Protein AF-A0A9Q1HF15-F1 (afdb_monomer_lite)

Organism: Holothuria leucospilota (NCBI:txid206669)

pLDDT: mean 78.26, std 11.75, range [45.69, 93.31]

Secondary structure (DSSP, 8-state):
---HHHHHHHHHHHHHS--SSHHHHHHHHHHHHHHS---PPPHHHHHHHHHHHHHHHHHHHHHHHHTPPPHHHHHHHHHHSPPPTT---HHHHHHHHHHSSSSEEEHHHHHHHS-GGGGG--HHHHHHHHHHTTTTEEEEEE--TT-SSPEEEEEEPPGGGS-GGG--TT--HHHHHHHHTSPPPTTS-HHHHHHHH--

Structure (mmCIF, N/CA/C/O backbone):
data_AF-A0A9Q1HF15-F1
#
_entry.id   AF-A0A9Q1HF15-F1
#
loop_
_atom_site.group_PDB
_atom_site.id
_atom_site.type_symbol
_atom_site.label_atom_id
_atom_site.label_alt_id
_atom_site.label_comp_id
_atom_site.label_asym_id
_atom_site.label_entity_id
_atom_site.label_seq_id
_atom_site.pdbx_PDB_ins_code
_atom_site.Cartn_x
_atom_site.Cartn_y
_atom_s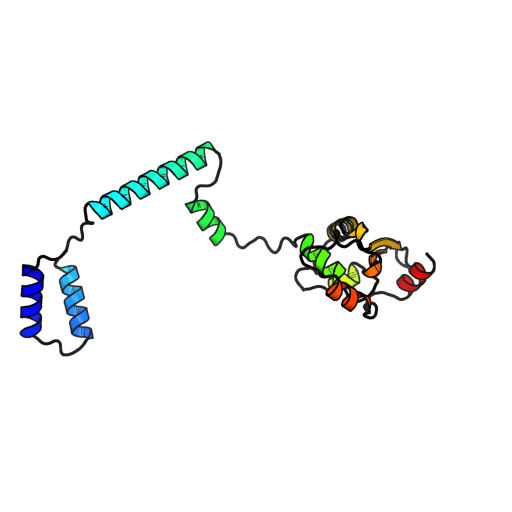ite.Cartn_z
_atom_site.occupancy
_atom_site.B_iso_or_equiv
_atom_site.auth_seq_id
_atom_site.auth_comp_id
_atom_site.auth_asym_id
_atom_site.auth_atom_id
_atom_site.pdbx_PDB_model_num
ATOM 1 N N . MET A 1 1 ? 30.889 -7.660 -51.873 1.00 45.69 1 MET A N 1
ATOM 2 C CA . MET A 1 1 ? 30.306 -8.942 -52.340 1.00 45.69 1 MET A CA 1
ATOM 3 C C . MET A 1 1 ? 31.376 -9.731 -53.081 1.00 45.69 1 MET A C 1
ATOM 5 O O . MET A 1 1 ? 32.130 -9.089 -53.806 1.00 45.69 1 MET A O 1
ATOM 9 N N . PRO A 1 2 ? 31.483 -11.065 -52.914 1.00 50.56 2 PRO A N 1
ATOM 10 C CA . PRO A 1 2 ? 32.398 -11.863 -53.732 1.00 50.56 2 PRO A CA 1
ATOM 11 C C . PRO A 1 2 ? 32.035 -11.705 -55.213 1.00 50.56 2 PRO A C 1
ATOM 13 O O . PRO A 1 2 ? 30.855 -11.620 -55.560 1.00 50.56 2 PRO A O 1
ATOM 16 N N . SER A 1 3 ? 33.043 -11.611 -56.084 1.00 65.25 3 SER A N 1
ATOM 17 C CA . SER A 1 3 ? 32.798 -11.479 -57.522 1.00 65.25 3 SER A CA 1
ATOM 18 C C . SER A 1 3 ? 32.159 -12.758 -58.066 1.00 65.25 3 SER A C 1
ATOM 20 O O . SER A 1 3 ? 32.435 -13.858 -57.581 1.00 65.25 3 SER A O 1
ATOM 22 N N . VAL A 1 4 ? 31.333 -12.624 -59.107 1.00 66.81 4 VAL A N 1
ATOM 23 C CA . VAL A 1 4 ? 30.654 -13.762 -59.755 1.00 66.81 4 VAL A CA 1
ATOM 24 C C . VAL A 1 4 ? 31.659 -14.843 -60.172 1.00 66.81 4 VAL A C 1
ATOM 26 O O . VAL A 1 4 ? 31.395 -16.028 -59.989 1.00 66.81 4 VAL A O 1
ATOM 29 N N . ALA A 1 5 ? 32.847 -14.438 -60.633 1.00 67.81 5 ALA A N 1
ATOM 30 C CA . ALA A 1 5 ? 33.929 -15.345 -61.006 1.00 67.81 5 ALA A CA 1
ATOM 31 C C . ALA A 1 5 ? 34.470 -16.149 -59.808 1.00 67.81 5 ALA A C 1
ATOM 33 O O . ALA A 1 5 ? 34.648 -17.361 -59.911 1.00 67.81 5 ALA A O 1
ATOM 34 N N . SER A 1 6 ? 34.653 -15.501 -58.652 1.00 63.81 6 SER A N 1
ATOM 35 C CA . SER A 1 6 ? 35.122 -16.154 -57.422 1.00 63.81 6 SER A CA 1
ATOM 36 C C . SER A 1 6 ? 34.093 -17.153 -56.877 1.00 63.81 6 SER A C 1
ATOM 38 O O . SER A 1 6 ? 34.450 -18.255 -56.459 1.00 63.81 6 SER A O 1
ATOM 40 N N . SER A 1 7 ? 32.799 -16.828 -56.963 1.00 63.81 7 SER A N 1
ATOM 41 C CA . SER A 1 7 ? 31.724 -17.756 -56.590 1.00 63.81 7 SER A CA 1
ATOM 42 C C . SER A 1 7 ? 31.636 -18.971 -57.522 1.00 63.81 7 SER A C 1
ATOM 44 O O . SER A 1 7 ? 31.319 -20.073 -57.073 1.00 63.81 7 SER A O 1
ATOM 46 N N . GLN A 1 8 ? 31.929 -18.794 -58.812 1.00 68.81 8 GLN A N 1
ATOM 47 C CA . GLN A 1 8 ? 31.895 -19.869 -59.805 1.00 68.81 8 GLN A CA 1
ATOM 48 C C . GLN A 1 8 ? 33.091 -20.821 -59.655 1.00 68.81 8 GLN A C 1
ATOM 50 O O . GLN A 1 8 ? 32.922 -22.035 -59.757 1.00 68.81 8 GLN A O 1
ATOM 55 N N . GLU A 1 9 ? 34.268 -20.292 -59.316 1.00 71.62 9 GLU A N 1
ATOM 56 C CA . GLU A 1 9 ? 35.461 -21.088 -59.014 1.00 71.62 9 GLU A CA 1
ATOM 57 C C . GLU A 1 9 ? 35.308 -21.894 -57.712 1.00 71.62 9 GLU A C 1
ATOM 59 O O . GLU A 1 9 ? 35.598 -23.091 -57.685 1.00 71.62 9 GLU A O 1
ATOM 64 N N . ALA A 1 10 ? 34.769 -21.283 -56.651 1.00 64.69 10 ALA A N 1
ATOM 65 C CA . ALA A 1 10 ? 34.467 -21.984 -55.400 1.00 64.69 10 ALA A CA 1
ATOM 66 C C . ALA A 1 10 ? 33.463 -23.130 -55.614 1.00 64.69 10 ALA A C 1
ATOM 68 O O . ALA A 1 10 ? 33.596 -24.205 -55.027 1.00 64.69 10 ALA A O 1
ATOM 69 N N . ARG A 1 11 ? 32.487 -22.929 -56.509 1.00 67.12 11 ARG A N 1
ATOM 70 C CA . ARG A 1 11 ? 31.509 -23.956 -56.873 1.00 67.12 11 ARG A CA 1
ATOM 71 C C . ARG A 1 11 ? 32.148 -25.133 -57.610 1.00 67.12 11 ARG A C 1
ATOM 73 O O . ARG A 1 11 ? 31.792 -26.264 -57.309 1.00 67.12 11 ARG A O 1
ATOM 80 N N . LEU A 1 12 ? 33.092 -24.890 -58.522 1.00 73.31 12 LEU A N 1
ATOM 81 C CA . LEU A 1 12 ? 33.823 -25.961 -59.214 1.00 73.31 12 LEU A CA 1
ATOM 82 C C . LEU A 1 12 ? 34.683 -26.781 -58.239 1.00 73.31 12 LEU A C 1
ATOM 84 O O . LEU A 1 12 ? 34.645 -28.007 -58.278 1.00 73.31 12 LEU A O 1
ATOM 88 N N . ARG A 1 13 ? 35.358 -26.129 -57.282 1.00 66.06 13 ARG A N 1
ATOM 89 C CA . ARG A 1 13 ? 36.163 -26.821 -56.256 1.00 66.06 13 ARG A CA 1
ATOM 90 C C . ARG A 1 13 ? 35.338 -27.731 -55.342 1.00 66.06 13 ARG A C 1
ATOM 92 O O . ARG A 1 13 ? 35.810 -28.796 -54.956 1.00 66.06 13 ARG A O 1
ATOM 99 N N . LEU A 1 14 ? 34.105 -27.336 -55.023 1.00 64.19 14 LEU A N 1
ATOM 100 C CA . LEU A 1 14 ? 33.175 -28.154 -54.233 1.00 64.19 14 LEU A CA 1
ATOM 101 C C . LEU A 1 14 ? 32.613 -29.355 -55.012 1.00 64.19 14 LEU A C 1
ATOM 103 O O . LEU A 1 14 ? 32.116 -30.293 -54.392 1.00 64.19 14 LEU A O 1
ATOM 107 N N . MET A 1 15 ? 32.670 -29.334 -56.350 1.00 68.44 15 MET A N 1
ATOM 108 C CA . MET A 1 15 ? 32.252 -30.465 -57.188 1.00 68.44 15 MET A CA 1
ATOM 109 C C . MET A 1 15 ? 33.360 -31.516 -57.344 1.00 68.44 15 MET A C 1
ATOM 111 O O . MET A 1 15 ? 33.040 -32.700 -57.413 1.00 68.44 15 MET A O 1
ATOM 115 N N . ASP A 1 16 ? 34.633 -31.106 -57.338 1.00 69.62 16 ASP A N 1
ATOM 116 C CA . ASP A 1 16 ? 35.782 -32.021 -57.452 1.00 69.62 16 ASP A CA 1
ATOM 117 C C . ASP A 1 16 ? 36.129 -32.739 -56.134 1.00 69.62 16 ASP A C 1
ATOM 119 O O . ASP A 1 16 ? 36.681 -33.837 -56.160 1.00 69.62 16 ASP A O 1
ATOM 123 N N . ASN A 1 17 ? 35.777 -32.161 -54.980 1.00 64.50 17 ASN A N 1
ATOM 124 C CA . ASN A 1 17 ? 35.911 -32.795 -53.664 1.00 64.50 17 ASN A CA 1
ATOM 125 C C . ASN A 1 17 ? 34.601 -32.647 -52.868 1.00 64.50 17 ASN A C 1
ATOM 127 O O . ASN A 1 17 ? 34.442 -31.680 -52.116 1.00 64.50 17 ASN A O 1
ATOM 131 N N . PRO A 1 18 ? 33.640 -33.579 -53.017 1.00 64.12 18 PRO A N 1
ATOM 132 C CA . PRO A 1 18 ? 32.412 -33.542 -52.239 1.00 64.12 18 PRO A CA 1
ATOM 133 C C . PRO A 1 18 ? 32.743 -33.796 -50.766 1.00 64.12 18 PRO A C 1
ATOM 135 O O . PRO A 1 18 ? 33.247 -34.858 -50.401 1.00 64.12 18 PRO A O 1
ATOM 138 N N . ALA A 1 19 ? 32.468 -32.812 -49.913 1.00 62.84 19 ALA A N 1
ATOM 139 C CA . ALA A 1 19 ? 32.667 -32.942 -48.477 1.00 62.84 19 ALA A CA 1
ATOM 140 C C . ALA A 1 19 ? 31.846 -34.124 -47.932 1.00 62.84 19 ALA A C 1
ATOM 142 O O . ALA A 1 19 ? 30.631 -34.198 -48.125 1.00 62.84 19 ALA A O 1
ATOM 143 N N . SER A 1 20 ? 32.513 -35.055 -47.252 1.00 65.62 20 SER A N 1
ATOM 144 C CA . SER A 1 20 ? 31.905 -36.270 -46.700 1.00 65.62 20 SER A CA 1
ATOM 145 C C . SER A 1 20 ? 31.144 -36.018 -45.392 1.00 65.62 20 SER A C 1
ATOM 147 O O . SER A 1 20 ? 30.376 -36.876 -44.954 1.00 65.62 20 SER A O 1
ATOM 149 N N . SER A 1 21 ? 31.309 -34.839 -44.785 1.00 69.88 21 SER A N 1
ATOM 150 C CA . SER A 1 21 ? 30.615 -34.402 -43.574 1.00 69.88 21 SER A CA 1
ATOM 151 C C . SER A 1 21 ? 30.320 -32.900 -43.600 1.00 69.88 21 SER A C 1
ATOM 153 O O . SER A 1 21 ? 31.088 -32.095 -44.123 1.00 69.88 21 SER A O 1
ATOM 155 N N . PHE A 1 22 ? 29.222 -32.496 -42.955 1.00 63.56 22 PHE A N 1
ATOM 156 C CA . PHE A 1 22 ? 28.878 -31.087 -42.723 1.00 63.56 22 PHE A CA 1
ATOM 157 C C . PHE A 1 22 ? 29.980 -30.331 -41.956 1.00 63.56 22 PHE A C 1
ATOM 159 O O . PHE A 1 22 ? 30.182 -29.137 -42.169 1.00 63.56 22 PHE A O 1
ATOM 166 N N . ILE A 1 23 ? 30.728 -31.036 -41.100 1.00 71.00 23 ILE A N 1
ATOM 167 C CA . ILE A 1 23 ? 31.859 -30.472 -40.349 1.00 71.00 23 ILE A CA 1
ATOM 168 C C . ILE A 1 23 ? 33.014 -30.106 -41.291 1.00 71.00 23 ILE A C 1
ATOM 170 O O . ILE A 1 23 ? 33.666 -29.081 -41.087 1.00 71.00 23 ILE A O 1
ATOM 174 N N . ASP A 1 24 ? 33.220 -30.878 -42.356 1.00 68.31 24 ASP A N 1
ATOM 175 C CA . ASP A 1 24 ? 34.275 -30.618 -43.338 1.00 68.31 24 ASP A CA 1
ATOM 176 C C . ASP A 1 24 ? 33.923 -29.398 -44.193 1.00 68.31 24 ASP A C 1
ATOM 178 O O . ASP A 1 24 ? 34.761 -28.521 -44.386 1.00 68.31 24 ASP A O 1
ATOM 182 N N . VAL A 1 25 ? 32.649 -29.260 -44.588 1.00 68.56 25 VAL A N 1
ATOM 183 C CA . VAL A 1 25 ? 32.138 -28.054 -45.270 1.00 68.56 25 VAL A CA 1
ATOM 184 C C . VAL A 1 25 ? 32.376 -26.807 -44.424 1.00 68.56 25 VAL A C 1
ATOM 186 O O . VAL A 1 25 ? 32.855 -25.792 -44.928 1.00 68.56 25 VAL A O 1
ATOM 189 N N . PHE A 1 26 ? 32.047 -26.879 -43.133 1.00 69.62 26 PHE A N 1
ATOM 190 C CA . PHE A 1 26 ? 32.187 -25.743 -42.227 1.00 69.62 26 PHE A CA 1
ATOM 191 C C . PHE A 1 26 ? 33.657 -25.381 -41.998 1.00 69.62 26 PHE A C 1
ATOM 193 O O . PHE A 1 26 ? 34.003 -24.203 -41.946 1.00 69.62 26 PHE A O 1
ATOM 200 N N . SER A 1 27 ? 34.530 -26.386 -41.914 1.00 68.44 27 SER A N 1
ATOM 201 C CA . SER A 1 27 ? 35.970 -26.196 -41.734 1.00 68.44 27 SER A CA 1
ATOM 202 C C . SER A 1 27 ? 36.606 -25.570 -42.976 1.00 68.44 27 SER A C 1
ATOM 204 O O . SER A 1 27 ? 37.326 -24.583 -42.848 1.00 68.44 27 SER A O 1
ATOM 206 N N . SER A 1 28 ? 36.254 -26.046 -44.175 1.00 66.44 28 SER A N 1
ATOM 207 C CA . SER A 1 28 ? 36.711 -25.464 -45.443 1.00 66.44 28 SER A CA 1
ATOM 208 C C . SER A 1 28 ? 36.179 -24.047 -45.675 1.00 66.44 28 SER A C 1
ATOM 210 O O . SER A 1 28 ? 36.915 -23.192 -46.160 1.00 66.44 28 SER A O 1
ATOM 212 N N . LEU A 1 29 ? 34.928 -23.754 -45.297 1.00 66.75 29 LEU A N 1
ATOM 213 C CA . LEU A 1 29 ? 34.385 -22.389 -45.332 1.00 66.75 29 LEU A CA 1
ATOM 214 C C . LEU A 1 29 ? 35.141 -21.454 -44.387 1.00 66.75 29 LEU A C 1
ATOM 216 O O . LEU A 1 29 ? 35.467 -20.333 -44.765 1.00 66.75 29 LEU A O 1
ATOM 220 N N . ASN A 1 30 ? 35.439 -21.912 -43.173 1.00 67.50 30 ASN A N 1
ATOM 221 C CA . ASN A 1 30 ? 36.158 -21.119 -42.180 1.00 67.50 30 ASN A CA 1
ATOM 222 C C . ASN A 1 30 ? 37.623 -20.879 -42.592 1.00 67.50 30 ASN A C 1
ATOM 224 O O . ASN A 1 30 ? 38.191 -19.821 -42.328 1.00 67.50 30 ASN A O 1
ATOM 228 N N . GLU A 1 31 ? 38.230 -21.839 -43.290 1.00 67.69 31 GLU A N 1
ATOM 229 C CA . GLU A 1 31 ? 39.567 -21.711 -43.870 1.00 67.69 31 GLU A CA 1
ATOM 230 C C . GLU A 1 31 ? 39.585 -20.749 -45.073 1.00 67.69 31 GLU A C 1
ATOM 232 O O . GLU A 1 31 ? 40.466 -19.895 -45.166 1.00 67.69 31 GLU A O 1
ATOM 237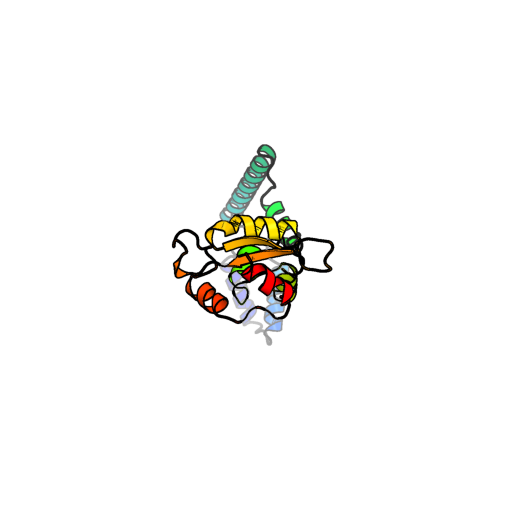 N N . LEU A 1 32 ? 38.560 -20.785 -45.933 1.00 63.00 32 LEU A N 1
ATOM 238 C CA . LEU A 1 32 ? 38.382 -19.823 -47.030 1.00 63.00 32 LEU A CA 1
ATOM 239 C C . LEU A 1 32 ? 38.142 -18.393 -46.523 1.00 63.00 32 LEU A C 1
ATOM 241 O O . LEU A 1 32 ? 38.735 -17.455 -47.051 1.00 63.00 32 LEU A O 1
ATOM 245 N N . LEU A 1 33 ? 37.342 -18.229 -45.464 1.00 62.28 33 LEU A N 1
ATOM 246 C CA . LEU A 1 33 ? 37.123 -16.937 -44.802 1.00 62.28 33 LEU A CA 1
ATOM 247 C C . LEU A 1 33 ? 38.397 -16.391 -44.138 1.00 62.28 33 LEU A C 1
ATOM 249 O O . LEU A 1 33 ? 38.546 -15.179 -44.012 1.00 62.28 33 LEU A O 1
ATOM 253 N N . ARG A 1 34 ? 39.325 -17.266 -43.726 1.00 61.22 34 ARG A N 1
ATOM 254 C CA . ARG A 1 34 ? 40.633 -16.867 -43.183 1.00 61.22 34 ARG A CA 1
ATOM 255 C C . ARG A 1 34 ? 41.631 -16.424 -44.252 1.00 61.22 34 ARG A C 1
ATOM 257 O O . ARG A 1 34 ? 42.497 -15.614 -43.942 1.00 61.22 34 ARG A O 1
ATOM 264 N N . ILE A 1 35 ? 41.551 -16.971 -45.467 1.00 63.53 35 ILE A N 1
ATOM 265 C CA . ILE A 1 35 ? 42.538 -16.732 -46.537 1.00 63.53 35 ILE A CA 1
ATOM 266 C C . ILE A 1 35 ? 42.113 -15.589 -47.465 1.00 63.53 35 ILE A C 1
ATOM 268 O O . ILE A 1 35 ? 42.966 -14.859 -47.964 1.00 63.53 35 ILE A O 1
ATOM 272 N N . SER A 1 36 ? 40.813 -15.401 -47.699 1.00 60.56 36 SER A N 1
ATOM 273 C CA . SER A 1 36 ? 40.318 -14.330 -48.558 1.00 60.56 36 SER A CA 1
ATOM 274 C C . SER A 1 36 ? 39.077 -13.695 -47.956 1.00 60.56 36 SER A C 1
ATOM 276 O O . SER A 1 36 ? 38.000 -14.267 -48.070 1.00 60.56 36 SER A O 1
ATOM 278 N N . THR A 1 37 ? 39.240 -12.521 -47.352 1.00 52.41 37 THR A N 1
ATOM 279 C CA . THR A 1 37 ? 38.466 -11.309 -47.664 1.00 52.41 37 THR A CA 1
ATOM 280 C C . THR A 1 37 ? 38.804 -10.240 -46.633 1.00 52.41 37 THR A C 1
ATOM 282 O O . THR A 1 37 ? 38.415 -10.359 -45.472 1.00 52.41 37 THR A O 1
ATOM 285 N N . ASP A 1 38 ? 39.445 -9.158 -47.071 1.00 56.91 38 ASP A N 1
ATOM 286 C CA . ASP A 1 38 ? 39.284 -7.875 -46.396 1.00 56.91 38 ASP A CA 1
ATOM 287 C C . ASP A 1 38 ? 37.808 -7.494 -46.549 1.00 56.91 38 ASP A C 1
ATOM 289 O O . ASP A 1 38 ? 37.357 -7.054 -47.609 1.00 56.91 38 ASP A O 1
ATOM 293 N N . PHE A 1 39 ? 37.010 -7.774 -45.520 1.00 56.44 39 PHE A N 1
ATOM 294 C CA . PHE A 1 39 ? 35.628 -7.324 -45.466 1.00 56.44 39 PHE A CA 1
ATOM 295 C C . PHE A 1 39 ? 35.637 -5.812 -45.262 1.00 56.44 39 PHE A C 1
ATOM 297 O O . PHE A 1 39 ? 35.685 -5.321 -44.138 1.00 56.44 39 PHE A O 1
ATOM 304 N N . THR A 1 40 ? 35.606 -5.061 -46.356 1.00 57.09 40 THR A N 1
ATOM 305 C CA . THR A 1 40 ? 35.320 -3.632 -46.306 1.00 57.09 40 THR A CA 1
ATOM 306 C C . THR A 1 40 ? 33.809 -3.436 -46.329 1.00 57.09 40 THR A C 1
ATOM 308 O O . THR A 1 40 ? 33.084 -4.068 -47.106 1.00 57.09 40 THR A O 1
ATOM 311 N N . PHE A 1 41 ? 33.310 -2.584 -45.433 1.00 60.75 41 PHE A N 1
ATOM 312 C CA . PHE A 1 41 ? 31.930 -2.117 -45.500 1.00 60.75 41 PHE A CA 1
ATOM 313 C C . PHE A 1 41 ? 31.672 -1.488 -46.876 1.00 60.75 41 PHE A C 1
ATOM 315 O O . PHE A 1 41 ? 32.557 -0.843 -47.442 1.00 60.75 41 PHE A O 1
ATOM 322 N N . SER A 1 42 ? 30.469 -1.681 -47.423 1.00 76.81 42 SER A N 1
ATOM 323 C CA . SER A 1 42 ? 30.046 -0.919 -48.599 1.00 76.81 42 SER A CA 1
ATOM 324 C C . SER A 1 42 ? 30.071 0.574 -48.269 1.00 76.81 42 SER A C 1
ATOM 326 O O . SER A 1 42 ? 29.887 0.951 -47.115 1.00 76.81 42 SER A O 1
ATOM 328 N N . GLU A 1 43 ? 30.270 1.428 -49.269 1.00 78.12 43 GLU A N 1
ATOM 329 C CA . GLU A 1 43 ? 30.276 2.889 -49.091 1.00 78.12 43 GLU A CA 1
ATOM 330 C C . GLU A 1 43 ? 29.001 3.383 -48.378 1.00 78.12 43 GLU A C 1
ATOM 332 O O . GLU A 1 43 ? 29.064 4.210 -47.474 1.00 78.12 43 GLU A O 1
ATOM 337 N N . GLU A 1 44 ? 27.850 2.778 -48.689 1.00 80.88 44 GLU A N 1
ATOM 338 C CA . GLU A 1 44 ? 26.576 3.027 -48.002 1.00 80.88 44 GLU A CA 1
ATOM 339 C C . GLU A 1 44 ? 26.605 2.635 -46.517 1.00 80.88 44 GLU A C 1
ATOM 341 O O . GLU A 1 44 ? 26.093 3.368 -45.675 1.00 80.88 44 GLU A O 1
ATOM 346 N N . ALA A 1 45 ? 27.218 1.498 -46.177 1.00 73.62 45 ALA A N 1
ATOM 347 C CA . ALA A 1 45 ? 27.337 1.050 -44.793 1.00 73.62 45 ALA A CA 1
ATOM 348 C C . ALA A 1 45 ? 28.377 1.866 -44.008 1.00 73.62 45 ALA A C 1
ATOM 350 O O . ALA A 1 45 ? 28.175 2.120 -42.825 1.00 73.62 45 ALA A O 1
ATOM 351 N N . GLN A 1 46 ? 29.457 2.314 -44.658 1.00 78.88 46 GLN A N 1
ATOM 352 C CA . GLN A 1 46 ? 30.430 3.235 -44.059 1.00 78.88 46 GLN A CA 1
ATOM 353 C C . GLN A 1 46 ? 29.794 4.588 -43.762 1.00 78.88 46 GLN A C 1
ATOM 355 O O . GLN A 1 46 ? 29.979 5.119 -42.672 1.00 78.88 46 GLN A O 1
ATOM 360 N N . LYS A 1 47 ? 28.999 5.108 -44.700 1.00 83.12 47 LYS A N 1
ATOM 361 C CA . LYS A 1 47 ? 28.267 6.355 -44.509 1.00 83.12 47 LYS A CA 1
ATOM 362 C C . LYS A 1 47 ? 27.248 6.242 -43.376 1.00 83.12 47 LYS A C 1
ATOM 364 O O . LYS A 1 47 ? 27.255 7.072 -42.483 1.00 83.12 47 LYS A O 1
ATOM 369 N N . ALA A 1 48 ? 26.443 5.178 -43.351 1.00 79.81 48 ALA A N 1
ATOM 370 C CA . ALA A 1 48 ? 25.485 4.956 -42.266 1.00 79.81 48 ALA A CA 1
ATOM 371 C C . ALA A 1 48 ? 26.162 4.826 -40.890 1.00 79.81 48 ALA A C 1
ATOM 373 O O . ALA A 1 48 ? 25.590 5.223 -39.877 1.00 79.81 48 ALA A O 1
ATOM 374 N N . PHE A 1 49 ? 27.375 4.269 -40.847 1.00 80.12 49 PHE A N 1
ATOM 375 C CA . PHE A 1 49 ? 28.165 4.192 -39.624 1.00 80.12 49 PHE A CA 1
ATOM 376 C C . PHE A 1 49 ? 28.685 5.569 -39.190 1.00 80.12 49 PHE A C 1
ATOM 378 O O . PHE A 1 49 ? 28.550 5.916 -38.023 1.00 80.12 49 PHE A O 1
ATOM 385 N N . GLN A 1 50 ? 29.203 6.373 -40.122 1.00 83.44 50 GLN A N 1
ATOM 386 C CA . GLN A 1 50 ? 29.641 7.746 -39.845 1.00 83.44 50 GLN A CA 1
ATOM 387 C C . GLN A 1 50 ? 28.482 8.639 -39.389 1.00 83.44 50 GLN A C 1
ATOM 389 O O . GLN A 1 50 ? 28.614 9.325 -38.381 1.00 83.44 50 GLN A O 1
ATOM 394 N N . ASP A 1 51 ? 27.327 8.560 -40.055 1.00 86.94 51 ASP A N 1
ATOM 395 C CA . ASP A 1 51 ? 26.121 9.304 -39.675 1.00 86.94 51 ASP A CA 1
ATOM 396 C C . ASP A 1 51 ? 25.687 8.948 -38.233 1.00 86.94 51 ASP A C 1
ATOM 398 O O . ASP A 1 51 ? 25.287 9.813 -37.454 1.00 86.94 51 ASP A O 1
ATOM 402 N N . MET A 1 52 ? 25.810 7.672 -37.845 1.00 83.81 52 MET A N 1
ATOM 403 C CA . MET A 1 52 ? 25.508 7.206 -36.487 1.00 83.81 52 MET A CA 1
ATOM 404 C C . MET A 1 52 ? 26.533 7.695 -35.451 1.00 83.81 52 MET A C 1
ATOM 406 O O . MET A 1 52 ? 26.157 8.024 -34.324 1.00 83.81 52 MET A O 1
ATOM 410 N N . GLU A 1 53 ? 27.820 7.752 -35.808 1.00 83.56 53 GLU A N 1
ATOM 411 C CA . GLU A 1 53 ? 28.867 8.310 -34.943 1.00 83.56 53 GLU A CA 1
ATOM 412 C C . GLU A 1 53 ? 28.665 9.810 -34.711 1.00 83.56 53 GLU A C 1
ATOM 414 O O . GLU A 1 53 ? 28.737 10.264 -33.568 1.00 83.56 53 GLU A O 1
ATOM 419 N N . GLU A 1 54 ? 28.364 10.569 -35.766 1.00 87.19 54 GLU A N 1
ATOM 420 C CA . GLU A 1 54 ? 28.088 12.005 -35.675 1.00 87.19 54 GLU A CA 1
ATOM 421 C C . GLU A 1 54 ? 26.870 12.280 -34.789 1.00 87.19 54 GLU A C 1
ATOM 423 O O . GLU A 1 54 ? 26.958 13.087 -33.861 1.00 87.19 54 GLU A O 1
ATOM 428 N N . GLN A 1 55 ? 25.779 11.532 -34.984 1.00 84.38 55 GLN A N 1
ATOM 429 C CA . GLN A 1 55 ? 24.587 11.639 -34.143 1.00 84.38 55 GLN A CA 1
ATOM 430 C C . GLN A 1 55 ? 24.899 11.355 -32.662 1.00 84.38 55 GLN A C 1
ATOM 432 O O . GLN A 1 55 ? 24.447 12.078 -31.774 1.00 84.38 55 GLN A O 1
ATOM 437 N N . CYS A 1 56 ? 25.704 10.330 -32.373 1.00 82.06 56 CYS A N 1
ATOM 438 C CA . CYS A 1 56 ? 26.096 10.003 -31.001 1.00 82.06 56 CYS A CA 1
ATOM 439 C C . CYS A 1 56 ? 26.912 11.135 -30.354 1.00 82.06 56 CYS A C 1
ATOM 441 O O . CYS A 1 56 ? 26.700 11.480 -29.190 1.00 82.06 56 CYS A O 1
ATOM 443 N N . ILE A 1 57 ? 27.830 11.750 -31.106 1.00 85.38 57 ILE A N 1
ATOM 444 C CA . ILE A 1 57 ? 28.631 12.883 -30.628 1.00 85.38 57 ILE A CA 1
ATOM 445 C C . ILE A 1 57 ? 27.737 14.091 -30.321 1.00 85.38 57 ILE A C 1
ATOM 447 O O . ILE A 1 57 ? 27.935 14.743 -29.292 1.00 85.38 57 ILE A O 1
ATOM 451 N N . GLU A 1 58 ? 26.748 14.381 -31.168 1.00 85.38 58 GLU A N 1
ATOM 452 C CA . GLU A 1 58 ? 25.773 15.451 -30.928 1.00 85.38 58 GLU A CA 1
ATOM 453 C C . GLU A 1 58 ? 24.970 15.205 -29.648 1.00 85.38 58 GLU A C 1
ATOM 455 O O . GLU A 1 58 ? 24.934 16.068 -28.770 1.00 85.38 58 GLU A O 1
ATOM 460 N N . GLU A 1 59 ? 24.421 14.001 -29.476 1.00 83.31 59 GLU A N 1
ATOM 461 C CA . GLU A 1 59 ? 23.656 13.631 -28.280 1.00 83.31 59 GLU A CA 1
ATOM 462 C C . GLU A 1 59 ? 24.496 13.737 -26.994 1.00 83.31 59 GLU A C 1
ATOM 464 O O . GLU A 1 59 ? 24.007 14.187 -25.951 1.00 83.31 59 GLU A O 1
ATOM 469 N N . ILE A 1 60 ? 25.781 13.369 -27.050 1.00 83.50 60 ILE A N 1
ATOM 470 C CA . ILE A 1 60 ? 26.714 13.514 -25.924 1.00 83.50 60 ILE A CA 1
ATOM 471 C C . ILE A 1 60 ? 26.965 14.988 -25.603 1.00 83.50 60 ILE A C 1
ATOM 473 O O . ILE A 1 60 ? 26.918 15.378 -24.434 1.00 83.50 60 ILE A O 1
ATOM 477 N N . ASN A 1 61 ? 27.233 15.813 -26.614 1.00 86.12 61 ASN A N 1
ATOM 478 C CA . ASN A 1 61 ? 27.509 17.235 -26.422 1.00 86.12 61 ASN A CA 1
ATOM 479 C C . ASN A 1 61 ? 26.289 17.982 -25.865 1.00 86.12 61 ASN A C 1
ATOM 481 O O . ASN A 1 61 ? 26.433 18.806 -24.954 1.00 86.12 61 ASN A O 1
ATOM 485 N N . ASP A 1 62 ? 25.090 17.645 -26.335 1.00 85.38 62 ASP A N 1
ATOM 486 C CA . ASP A 1 62 ? 23.834 18.158 -25.792 1.00 85.38 62 ASP A CA 1
ATOM 487 C C . ASP A 1 62 ? 23.625 17.717 -24.341 1.00 85.38 62 ASP A C 1
ATOM 489 O O . ASP A 1 62 ? 23.263 18.537 -23.490 1.00 85.38 62 ASP A O 1
ATOM 493 N N . ALA A 1 63 ? 23.900 16.452 -24.013 1.00 79.75 63 ALA A N 1
ATOM 494 C CA . ALA A 1 63 ? 23.800 15.963 -22.641 1.00 79.75 63 ALA A CA 1
ATOM 495 C C . ALA A 1 63 ? 24.765 16.706 -21.700 1.00 79.75 63 ALA A C 1
ATOM 497 O O . ALA A 1 63 ? 24.348 17.164 -20.635 1.00 79.75 63 ALA A O 1
ATOM 498 N N . ILE A 1 64 ? 26.021 16.917 -22.113 1.00 80.81 64 ILE A N 1
ATOM 499 C CA . ILE A 1 64 ? 27.020 17.662 -21.329 1.00 80.81 64 ILE A CA 1
ATOM 500 C C . ILE A 1 64 ? 26.573 19.113 -21.114 1.00 80.81 64 ILE A C 1
ATOM 502 O O . ILE A 1 64 ? 26.647 19.620 -19.994 1.00 80.81 64 ILE A O 1
ATOM 506 N N . THR A 1 65 ? 26.074 19.771 -22.162 1.00 83.75 65 THR A N 1
ATOM 507 C CA . THR A 1 65 ? 25.652 21.180 -22.108 1.00 83.75 65 THR A CA 1
ATOM 508 C C . THR A 1 65 ? 24.445 21.374 -21.189 1.00 83.75 65 THR A C 1
ATOM 510 O O . THR A 1 65 ? 24.377 22.350 -20.442 1.00 83.75 65 THR A O 1
ATOM 513 N N . ASN A 1 66 ? 23.516 20.418 -21.191 1.00 81.88 66 ASN A N 1
ATOM 514 C CA . ASN A 1 66 ? 22.307 20.459 -20.372 1.00 81.88 66 ASN A CA 1
ATOM 515 C C . ASN A 1 66 ? 22.487 19.834 -18.974 1.00 81.88 66 ASN A C 1
ATOM 517 O O . ASN A 1 66 ? 21.534 19.802 -18.194 1.00 81.88 66 ASN A O 1
ATOM 521 N N . GLY A 1 67 ? 23.683 19.333 -18.637 1.00 76.75 67 GLY A N 1
ATOM 522 C CA . GLY A 1 67 ? 23.946 18.659 -17.361 1.00 76.75 67 GLY A CA 1
ATOM 523 C C . GLY A 1 67 ? 23.194 17.330 -17.194 1.00 76.75 67 GLY A C 1
ATOM 524 O O . GLY A 1 67 ? 22.931 16.906 -16.068 1.00 76.75 67 GLY A O 1
ATOM 525 N N . LEU A 1 68 ? 22.819 16.691 -18.303 1.00 73.25 68 LEU A N 1
ATOM 526 C CA . LEU A 1 68 ? 22.150 15.394 -18.350 1.00 73.25 68 LEU A CA 1
ATOM 527 C C . LEU A 1 68 ? 23.175 14.269 -18.554 1.00 73.25 68 LEU A C 1
ATOM 529 O O . LEU A 1 68 ? 24.294 14.485 -19.015 1.00 73.25 68 LEU A O 1
ATOM 533 N N . SER A 1 69 ? 22.799 13.044 -18.187 1.00 70.94 69 SER A N 1
ATOM 534 C CA . SER A 1 69 ? 23.644 11.875 -18.435 1.00 70.94 69 SER A CA 1
ATOM 535 C C . SER A 1 69 ? 23.535 11.455 -19.908 1.00 70.94 69 SER A C 1
ATOM 537 O O . SER A 1 69 ? 22.410 11.352 -20.400 1.00 70.94 69 SER A O 1
ATOM 539 N N . PRO A 1 70 ? 24.657 11.200 -20.607 1.00 75.31 70 PRO A N 1
ATOM 540 C CA . PRO A 1 70 ? 24.639 10.667 -21.965 1.00 75.31 70 PRO A CA 1
ATOM 541 C C . PRO A 1 70 ? 23.833 9.360 -22.081 1.00 75.31 70 PRO A C 1
ATOM 543 O O . PRO A 1 70 ? 23.856 8.550 -21.146 1.00 75.31 70 PRO A O 1
ATOM 546 N N . PRO A 1 71 ? 23.173 9.102 -23.224 1.00 68.94 71 PRO A N 1
ATOM 547 C CA . PRO A 1 71 ? 22.229 7.991 -23.385 1.00 68.94 71 PRO A CA 1
ATOM 548 C C . PRO A 1 71 ? 22.851 6.613 -23.108 1.00 68.94 71 PRO A C 1
ATOM 550 O O . PRO A 1 71 ? 22.256 5.793 -22.413 1.00 68.94 71 PRO A O 1
ATOM 553 N N . PHE A 1 72 ? 24.101 6.385 -23.522 1.00 66.44 72 PHE A N 1
ATOM 554 C CA . PHE A 1 72 ? 24.801 5.122 -23.253 1.00 66.44 72 PHE A CA 1
ATOM 555 C C . PHE A 1 72 ? 25.121 4.904 -21.762 1.00 66.44 72 PHE A C 1
ATOM 557 O O . PHE A 1 72 ? 25.191 3.764 -21.303 1.00 66.44 72 PHE A O 1
ATOM 564 N N . ILE A 1 73 ? 25.306 5.979 -20.984 1.00 63.88 73 ILE A N 1
ATOM 565 C CA . ILE A 1 73 ? 25.499 5.883 -19.530 1.00 63.88 73 ILE A CA 1
ATOM 566 C C . ILE A 1 73 ? 24.160 5.623 -18.850 1.00 63.88 73 ILE A C 1
ATOM 568 O O . ILE A 1 73 ? 24.129 4.862 -17.889 1.00 63.88 73 ILE A O 1
ATOM 572 N N . ALA A 1 74 ? 23.063 6.201 -19.344 1.00 63.50 74 ALA A N 1
ATOM 573 C CA . ALA A 1 74 ? 21.731 5.961 -18.799 1.00 63.50 74 ALA A CA 1
ATOM 574 C C . ALA A 1 74 ? 21.333 4.479 -18.892 1.00 63.50 74 ALA A C 1
ATOM 576 O O . ALA A 1 74 ? 20.853 3.925 -17.905 1.00 63.50 74 ALA A O 1
ATOM 577 N N . ASP A 1 75 ? 21.611 3.820 -20.018 1.00 64.19 75 ASP A N 1
ATOM 578 C CA . ASP A 1 75 ? 21.297 2.399 -20.214 1.00 64.19 75 ASP A CA 1
ATOM 579 C C . ASP A 1 75 ? 22.198 1.476 -19.382 1.00 64.19 75 ASP A C 1
ATOM 581 O O . ASP A 1 75 ? 21.721 0.536 -18.740 1.00 64.19 75 ASP A O 1
ATOM 585 N N . VAL A 1 76 ? 23.502 1.768 -19.317 1.00 63.16 76 VAL A N 1
ATOM 586 C CA . VAL A 1 76 ? 24.438 1.014 -18.466 1.00 63.16 76 VAL A CA 1
ATOM 587 C C . VAL A 1 76 ? 24.120 1.232 -16.989 1.00 63.16 76 VAL A C 1
ATOM 589 O O . VAL A 1 76 ? 24.136 0.277 -16.219 1.00 63.16 76 VAL A O 1
ATOM 592 N N . ALA A 1 77 ? 23.775 2.454 -16.584 1.00 60.78 77 ALA A N 1
ATOM 593 C CA . ALA A 1 77 ? 23.311 2.749 -15.238 1.00 60.78 77 ALA A CA 1
ATOM 594 C C . ALA A 1 77 ? 22.006 1.997 -14.950 1.00 60.78 77 ALA A C 1
ATOM 596 O O . ALA A 1 77 ? 21.928 1.296 -13.951 1.00 60.78 77 ALA A O 1
ATOM 597 N N . ALA A 1 78 ? 21.008 2.043 -15.830 1.00 62.34 78 ALA A N 1
ATOM 598 C CA . ALA A 1 78 ? 19.759 1.305 -15.643 1.00 62.34 78 ALA A CA 1
ATOM 599 C C . ALA A 1 78 ? 19.978 -0.215 -15.522 1.00 62.34 78 ALA A C 1
ATOM 601 O O . ALA A 1 78 ? 19.262 -0.873 -14.771 1.00 62.34 78 ALA A O 1
ATOM 602 N N . SER A 1 79 ? 20.982 -0.766 -16.214 1.00 61.06 79 SER A N 1
ATOM 603 C CA . SER A 1 79 ? 21.368 -2.177 -16.107 1.00 61.06 79 SER A CA 1
ATOM 604 C C . SER A 1 79 ? 22.252 -2.500 -14.894 1.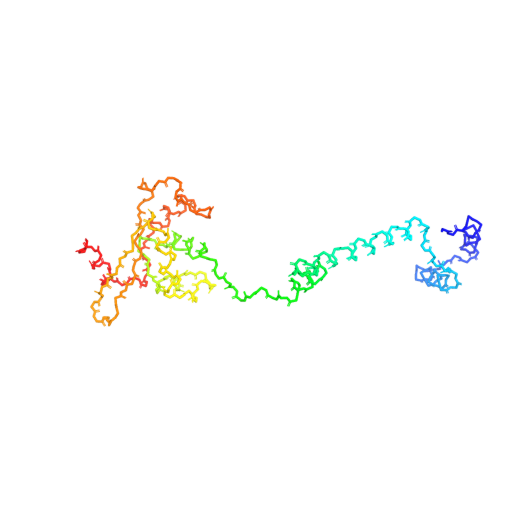00 61.06 79 SER A C 1
ATOM 606 O O . SER A 1 79 ? 22.274 -3.654 -14.468 1.00 61.06 79 SER A O 1
ATOM 608 N N . ALA A 1 80 ? 23.024 -1.541 -14.379 1.00 59.47 80 ALA A N 1
ATOM 609 C CA . ALA A 1 80 ? 23.970 -1.733 -13.274 1.00 59.47 80 ALA A CA 1
ATOM 610 C C . ALA A 1 80 ? 23.386 -1.346 -11.907 1.00 59.47 80 ALA A C 1
ATOM 612 O O . ALA A 1 80 ? 23.867 -1.810 -10.872 1.00 59.47 80 ALA A O 1
ATOM 613 N N . TYR A 1 81 ? 22.356 -0.503 -11.887 1.00 53.06 81 TYR A N 1
ATOM 614 C CA . TYR A 1 81 ? 21.589 -0.200 -10.694 1.00 53.06 81 TYR A CA 1
ATOM 615 C C . TYR A 1 81 ? 20.504 -1.258 -10.527 1.00 53.06 81 TYR A C 1
ATOM 617 O O . TYR A 1 81 ? 19.465 -1.217 -11.186 1.00 53.06 81 TYR A O 1
ATOM 625 N N . ASP A 1 82 ? 20.703 -2.161 -9.566 1.00 56.72 82 ASP A N 1
ATOM 626 C CA . ASP A 1 82 ? 19.562 -2.804 -8.926 1.00 56.72 82 ASP A CA 1
ATOM 627 C C . ASP A 1 82 ? 18.620 -1.682 -8.459 1.00 56.72 82 ASP A C 1
ATOM 629 O O . ASP A 1 82 ? 19.079 -0.763 -7.762 1.00 56.72 82 ASP A O 1
ATOM 633 N N . PRO A 1 83 ? 17.326 -1.697 -8.838 1.00 55.84 83 PRO A N 1
ATOM 634 C CA . PRO A 1 83 ? 16.390 -0.705 -8.341 1.00 55.84 83 PRO A CA 1
ATOM 635 C C . PRO A 1 83 ? 16.512 -0.691 -6.814 1.00 55.84 83 PRO A C 1
ATOM 637 O O . PRO A 1 83 ? 16.504 -1.766 -6.198 1.00 55.84 83 PRO A O 1
ATOM 640 N N . PRO A 1 84 ? 16.687 0.493 -6.194 1.00 55.72 84 PRO A N 1
ATOM 641 C CA . PRO A 1 84 ? 16.947 0.584 -4.766 1.00 55.72 84 PRO A CA 1
ATOM 642 C C . PRO A 1 84 ? 15.872 -0.217 -4.051 1.00 55.72 84 PRO A C 1
ATOM 644 O O . PRO A 1 84 ? 14.699 -0.031 -4.374 1.00 55.72 84 PRO A O 1
ATOM 647 N N . LEU A 1 85 ? 16.286 -1.122 -3.152 1.00 55.81 85 LEU A N 1
ATOM 648 C CA . LEU A 1 85 ? 15.426 -2.011 -2.362 1.00 55.81 85 LEU A CA 1
ATOM 649 C C . LEU A 1 85 ? 14.082 -1.339 -2.055 1.00 55.81 85 LEU A C 1
ATOM 651 O O . LEU A 1 85 ? 13.968 -0.596 -1.086 1.00 55.81 85 LEU A O 1
ATOM 655 N N . TYR A 1 86 ? 13.101 -1.596 -2.925 1.00 55.19 86 TYR A N 1
ATOM 656 C CA . TYR A 1 86 ? 11.708 -1.174 -2.846 1.00 55.19 86 TYR A CA 1
ATOM 657 C C . TYR A 1 86 ? 11.471 0.192 -2.169 1.00 55.19 86 TYR A C 1
ATOM 659 O O . TYR A 1 86 ? 11.177 0.257 -0.972 1.00 55.19 86 TYR A O 1
ATOM 667 N N . SER A 1 87 ? 11.455 1.291 -2.933 1.00 57.91 87 SER A N 1
ATOM 668 C CA . SER A 1 87 ? 10.645 2.434 -2.501 1.00 57.91 87 SER A CA 1
ATOM 669 C C . SER A 1 87 ? 9.181 1.992 -2.581 1.00 57.91 87 SER A C 1
ATOM 671 O O . SER A 1 87 ? 8.599 1.881 -3.655 1.00 57.91 87 SER A O 1
ATOM 673 N N . GLN A 1 88 ? 8.589 1.624 -1.442 1.00 66.31 88 GLN A N 1
ATOM 674 C CA . GLN A 1 88 ? 7.156 1.336 -1.388 1.00 66.31 88 GLN A CA 1
ATOM 675 C C . GLN A 1 88 ? 6.434 2.571 -1.917 1.00 66.31 88 GLN A C 1
ATOM 677 O O . GLN A 1 88 ? 6.532 3.650 -1.321 1.00 66.31 88 GLN A O 1
ATOM 682 N N . SER A 1 89 ? 5.734 2.439 -3.042 1.00 76.06 89 SER A N 1
ATOM 683 C CA . SER A 1 89 ? 4.974 3.565 -3.554 1.00 76.06 89 SER A CA 1
ATOM 684 C C . SER A 1 89 ? 3.895 3.895 -2.532 1.00 76.06 89 SER A C 1
ATOM 686 O O . SER A 1 89 ? 3.237 3.009 -1.980 1.00 76.06 89 SER A O 1
ATOM 688 N N . VAL A 1 90 ? 3.669 5.185 -2.281 1.00 82.69 90 VAL A N 1
ATOM 689 C CA . VAL A 1 90 ? 2.566 5.624 -1.411 1.00 82.69 90 VAL A CA 1
ATOM 690 C C . VAL A 1 90 ? 1.233 5.043 -1.906 1.00 82.69 90 VAL A C 1
ATOM 692 O O . VAL A 1 90 ? 0.353 4.748 -1.098 1.00 82.69 90 VAL A O 1
ATOM 695 N N . LYS A 1 91 ? 1.113 4.805 -3.220 1.00 86.25 91 LYS A N 1
ATOM 696 C CA . LYS A 1 91 ? -0.042 4.156 -3.848 1.00 86.25 91 LYS A CA 1
ATOM 697 C C . LYS A 1 91 ? -0.223 2.706 -3.389 1.00 86.25 91 LYS A C 1
ATOM 699 O O . LYS A 1 91 ? -1.338 2.352 -3.022 1.00 86.25 91 LYS A O 1
ATOM 704 N N . ASP A 1 92 ? 0.854 1.929 -3.275 1.00 87.62 92 ASP A N 1
ATOM 705 C CA . ASP A 1 92 ? 0.809 0.526 -2.829 1.00 87.62 92 ASP A CA 1
ATOM 706 C C . ASP A 1 92 ? 0.336 0.413 -1.375 1.00 87.62 92 ASP A C 1
ATOM 708 O O . ASP A 1 92 ? -0.462 -0.452 -1.010 1.00 87.62 92 ASP A O 1
ATOM 712 N N . ILE A 1 93 ? 0.814 1.321 -0.516 1.00 89.50 93 ILE A N 1
ATOM 713 C CA . ILE A 1 93 ? 0.377 1.391 0.882 1.00 89.50 93 ILE A CA 1
ATOM 714 C C . ILE A 1 93 ? -1.113 1.749 0.932 1.00 89.50 93 ILE A C 1
ATOM 716 O O . ILE A 1 93 ? -1.877 1.130 1.676 1.00 89.50 93 ILE A O 1
ATOM 720 N N . GLN A 1 94 ? -1.548 2.721 0.125 1.00 90.25 94 GLN A N 1
ATOM 721 C CA . GLN A 1 94 ? -2.949 3.129 0.048 1.00 90.25 94 GLN A CA 1
ATOM 722 C C . GLN A 1 94 ? -3.855 1.992 -0.436 1.00 90.25 94 GLN A C 1
ATOM 724 O O . GLN A 1 94 ? -4.856 1.694 0.220 1.00 90.25 94 GLN A O 1
ATOM 729 N N . SER A 1 95 ? -3.508 1.331 -1.541 1.00 89.88 95 SER A N 1
ATOM 730 C CA . SER A 1 95 ? -4.294 0.229 -2.092 1.00 89.88 95 SER A CA 1
ATOM 731 C C . SER A 1 95 ? -4.355 -0.946 -1.115 1.00 89.88 95 SER A C 1
ATOM 733 O O . SER A 1 95 ? -5.443 -1.459 -0.840 1.00 89.88 95 SER A O 1
ATOM 735 N N . ALA A 1 96 ? -3.244 -1.288 -0.456 1.00 91.06 96 ALA A N 1
ATOM 736 C CA . ALA A 1 96 ? -3.223 -2.312 0.586 1.00 91.06 96 ALA A CA 1
ATOM 737 C C . ALA A 1 96 ? -4.093 -1.953 1.808 1.00 91.06 96 ALA A C 1
ATOM 739 O O . ALA A 1 96 ? -4.801 -2.816 2.334 1.00 91.06 96 ALA A O 1
ATOM 740 N N . ILE A 1 97 ? -4.108 -0.688 2.250 1.00 91.88 97 ILE A N 1
ATOM 741 C CA . ILE A 1 97 ? -5.005 -0.227 3.326 1.00 91.88 97 ILE A CA 1
ATOM 742 C C . ILE A 1 97 ? -6.467 -0.411 2.907 1.00 91.88 97 ILE A C 1
ATOM 744 O O . ILE A 1 97 ? -7.277 -0.926 3.685 1.00 91.88 97 ILE A O 1
ATOM 748 N N . LEU A 1 98 ? -6.820 -0.031 1.678 1.00 90.25 98 LEU A N 1
ATOM 749 C CA . LEU A 1 98 ? -8.182 -0.147 1.153 1.00 90.25 98 LEU A CA 1
ATOM 750 C C . LEU A 1 98 ? -8.624 -1.603 0.969 1.00 90.25 98 LEU A C 1
ATOM 752 O O . LEU A 1 98 ? -9.780 -1.919 1.251 1.00 90.25 98 LEU A O 1
ATOM 756 N N . LEU A 1 99 ? -7.707 -2.503 0.614 1.00 90.81 99 LEU A N 1
ATOM 757 C CA . LEU A 1 99 ? -7.967 -3.938 0.457 1.00 90.81 99 LEU A CA 1
ATOM 758 C C . LEU A 1 99 ? -7.871 -4.743 1.763 1.00 90.81 99 LEU A C 1
ATOM 760 O O . LEU A 1 99 ? -8.212 -5.924 1.779 1.00 90.81 99 LEU A O 1
ATOM 764 N N . PHE A 1 100 ? -7.453 -4.119 2.867 1.00 92.44 100 PHE A N 1
ATOM 765 C CA . PHE A 1 100 ? -7.387 -4.772 4.176 1.00 92.44 100 PHE A CA 1
ATOM 766 C C . PHE A 1 100 ? -8.759 -5.330 4.627 1.00 92.44 100 PHE A C 1
ATOM 768 O O . PHE A 1 100 ? -9.776 -4.653 4.455 1.00 92.44 100 PHE A O 1
ATOM 775 N N . PRO A 1 101 ? -8.837 -6.524 5.236 1.00 91.75 101 PRO A N 1
ATOM 776 C CA . PRO A 1 101 ? -10.113 -7.109 5.636 1.00 91.75 101 PRO A CA 1
ATOM 777 C C . PRO A 1 101 ? -10.786 -6.346 6.787 1.00 91.75 101 PRO A C 1
ATOM 779 O O . PRO A 1 101 ? -10.191 -6.089 7.837 1.00 91.75 101 PRO A O 1
ATOM 782 N N . GLY A 1 102 ? -12.068 -6.044 6.601 1.00 90.81 102 GLY A N 1
ATOM 783 C CA . GLY A 1 102 ? -12.922 -5.395 7.586 1.00 90.81 102 GLY A CA 1
ATOM 784 C C . GLY A 1 102 ? -12.796 -3.873 7.635 1.00 90.81 102 GLY A C 1
ATOM 785 O O . GLY A 1 102 ? -12.116 -3.230 6.833 1.00 90.81 102 GLY A O 1
ATOM 786 N N . LYS A 1 103 ? -13.512 -3.282 8.597 1.00 91.00 103 LYS A N 1
ATOM 787 C CA . LYS A 1 103 ? -13.731 -1.827 8.692 1.00 91.00 103 LYS A CA 1
ATOM 788 C C . LYS A 1 103 ? -12.583 -1.066 9.352 1.00 91.00 103 LYS A C 1
ATOM 790 O O . LYS A 1 103 ? -12.446 0.138 9.152 1.00 91.00 103 LYS A O 1
ATOM 795 N N . ILE A 1 104 ? -11.802 -1.755 10.178 1.00 92.12 104 ILE A N 1
ATOM 796 C CA . ILE A 1 104 ? -10.797 -1.165 11.062 1.00 92.12 104 ILE A CA 1
ATOM 797 C C . ILE A 1 104 ? -9.419 -1.598 10.573 1.00 92.12 104 ILE A C 1
ATOM 799 O O . ILE A 1 104 ? -9.179 -2.790 10.397 1.00 92.12 104 ILE A O 1
ATOM 803 N N . VAL A 1 105 ? -8.509 -0.641 10.407 1.00 93.31 105 VAL A N 1
ATOM 804 C CA . VAL A 1 105 ? -7.112 -0.894 10.042 1.00 93.31 105 VAL A CA 1
ATOM 805 C C . VAL A 1 105 ? -6.203 -0.246 11.080 1.00 93.31 105 VAL A C 1
ATOM 807 O O . VAL A 1 105 ? -6.327 0.940 11.382 1.00 93.31 105 VAL A O 1
ATOM 810 N N . THR A 1 106 ? -5.272 -1.022 11.629 1.00 92.81 106 THR A N 1
ATOM 811 C CA . THR A 1 106 ? -4.199 -0.524 12.499 1.00 92.81 106 THR A CA 1
ATOM 812 C C . THR A 1 106 ? -2.858 -0.857 11.871 1.00 92.81 106 THR A C 1
ATOM 814 O O . THR A 1 106 ? -2.745 -1.860 11.168 1.00 92.81 106 THR A O 1
ATOM 817 N N . LEU A 1 107 ? -1.826 -0.061 12.152 1.00 90.81 107 LEU A N 1
ATOM 818 C CA . LEU A 1 107 ? -0.496 -0.299 11.588 1.00 90.81 107 LEU A CA 1
ATOM 819 C C . LEU A 1 107 ? 0.046 -1.695 11.926 1.00 90.81 107 LEU A C 1
ATOM 821 O O . LEU A 1 107 ? 0.612 -2.367 11.073 1.00 90.81 107 LEU A O 1
ATOM 825 N N . LEU A 1 108 ? -0.162 -2.161 13.159 1.00 89.62 108 LEU A N 1
ATOM 826 C CA . LEU A 1 108 ? 0.276 -3.494 13.581 1.00 89.62 108 LEU A CA 1
ATOM 827 C C . LEU A 1 108 ? -0.429 -4.602 12.796 1.00 89.62 108 LEU A C 1
ATOM 829 O O . LEU A 1 108 ? 0.217 -5.541 12.339 1.00 89.62 108 LEU A O 1
ATOM 833 N N . ALA A 1 109 ? -1.749 -4.500 12.628 1.00 91.81 109 ALA A N 1
ATOM 834 C CA . ALA A 1 109 ? -2.503 -5.495 11.875 1.00 91.81 109 ALA A CA 1
ATOM 835 C C . ALA A 1 109 ? -2.150 -5.446 10.379 1.00 91.81 109 ALA A C 1
ATOM 837 O O . ALA A 1 109 ? -1.990 -6.495 9.759 1.00 91.81 109 ALA A O 1
ATOM 838 N N . PHE A 1 110 ? -1.947 -4.242 9.839 1.00 93.25 110 PHE A N 1
ATOM 839 C CA . PHE A 1 110 ? -1.464 -4.009 8.483 1.00 93.25 110 PHE A CA 1
ATOM 840 C C . PHE A 1 110 ? -0.107 -4.683 8.259 1.00 93.25 110 PHE A C 1
ATOM 842 O O . PHE A 1 110 ? -0.011 -5.572 7.427 1.00 93.25 110 PHE A O 1
ATOM 849 N N . LYS A 1 111 ? 0.916 -4.392 9.071 1.00 91.38 111 LYS A N 1
ATOM 850 C CA . LYS A 1 111 ? 2.256 -4.995 8.930 1.00 91.38 111 LYS A CA 1
ATOM 851 C C . LYS A 1 111 ? 2.256 -6.522 8.947 1.00 91.38 111 LYS A C 1
ATOM 853 O O . LYS A 1 111 ? 3.109 -7.144 8.327 1.00 91.38 111 LYS A O 1
ATOM 858 N N . VAL A 1 112 ? 1.328 -7.142 9.670 1.00 89.94 112 VAL A N 1
ATOM 859 C CA . VAL A 1 112 ? 1.233 -8.607 9.732 1.00 89.94 112 VAL A CA 1
ATOM 860 C C . VAL A 1 112 ? 0.512 -9.173 8.507 1.00 89.94 112 VAL A C 1
ATOM 862 O O . VAL A 1 112 ? 0.948 -10.183 7.957 1.00 89.94 112 VAL A O 1
ATOM 865 N N . SER A 1 113 ? -0.578 -8.532 8.081 1.00 87.06 113 SER A N 1
ATOM 866 C CA . SER A 1 113 ? -1.442 -9.033 7.006 1.00 87.06 113 SER A CA 1
ATOM 867 C C . SER A 1 113 ? -1.005 -8.606 5.606 1.00 87.06 113 SER A C 1
ATOM 869 O O . SER A 1 113 ? -1.431 -9.223 4.632 1.00 87.06 113 SER A O 1
ATOM 871 N N . SER A 1 114 ? -0.209 -7.548 5.485 1.00 86.44 114 SER A N 1
ATOM 872 C CA . SER A 1 114 ? 0.201 -6.994 4.200 1.00 86.44 114 SER A CA 1
ATOM 873 C C . SER A 1 114 ? 1.260 -7.868 3.513 1.00 86.44 114 SER A C 1
ATOM 875 O O . SER A 1 114 ? 1.974 -8.636 4.187 1.00 86.44 114 SER A O 1
ATOM 877 N N . PRO A 1 115 ? 1.392 -7.750 2.173 1.00 86.12 115 PRO A N 1
ATOM 878 C CA . PRO A 1 115 ? 2.480 -8.362 1.416 1.00 86.12 115 PRO A CA 1
ATOM 879 C C . PRO A 1 115 ? 3.831 -8.094 2.075 1.00 86.12 115 PRO A C 1
ATOM 881 O O . PRO A 1 115 ? 4.029 -7.027 2.657 1.00 86.12 115 PRO A O 1
ATOM 884 N N . ARG A 1 116 ? 4.766 -9.053 1.982 1.00 85.12 116 ARG A N 1
ATOM 885 C CA . ARG A 1 116 ? 6.077 -8.998 2.664 1.00 85.12 116 ARG A CA 1
ATOM 886 C C . ARG A 1 116 ? 6.781 -7.648 2.466 1.00 85.12 116 ARG A C 1
ATOM 888 O O . ARG A 1 116 ? 7.378 -7.135 3.405 1.00 85.12 116 ARG A O 1
ATOM 895 N N . LEU A 1 117 ? 6.631 -7.083 1.274 1.00 83.56 117 LEU A N 1
ATOM 896 C CA . LEU A 1 117 ? 7.200 -5.809 0.855 1.00 83.56 117 LEU A CA 1
ATOM 897 C C . LEU A 1 117 ? 6.714 -4.621 1.688 1.00 83.56 117 LEU A C 1
ATOM 899 O O . LEU A 1 117 ? 7.526 -3.768 1.994 1.00 83.56 117 LEU A O 1
ATOM 903 N N . LEU A 1 118 ? 5.444 -4.601 2.111 1.00 86.38 118 LEU A N 1
ATOM 904 C CA . LEU A 1 118 ? 4.799 -3.509 2.862 1.00 86.38 118 LEU A CA 1
ATOM 905 C C . LEU A 1 118 ? 4.862 -3.701 4.389 1.00 86.38 118 LEU A C 1
ATOM 907 O O . LEU A 1 118 ? 4.212 -2.995 5.15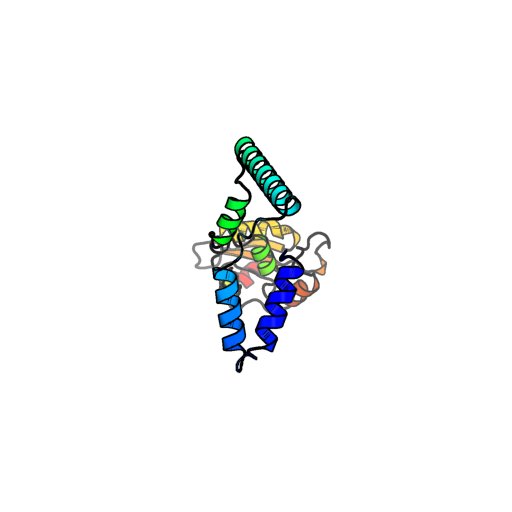6 1.00 86.38 118 LEU A O 1
ATOM 911 N N . ARG A 1 119 ? 5.606 -4.698 4.881 1.00 86.56 119 ARG A N 1
ATOM 912 C CA . ARG A 1 119 ? 5.692 -4.961 6.332 1.00 86.56 119 ARG A CA 1
ATOM 913 C C . ARG A 1 119 ? 6.640 -4.008 7.054 1.00 86.56 119 ARG A C 1
ATOM 915 O O . ARG A 1 119 ? 6.529 -3.839 8.268 1.00 86.56 119 ARG A O 1
ATOM 922 N N . THR A 1 120 ? 7.551 -3.379 6.316 1.00 87.69 120 THR A N 1
ATOM 923 C CA . THR A 1 120 ? 8.526 -2.411 6.833 1.00 87.69 120 THR A CA 1
ATOM 924 C C . THR A 1 120 ? 7.989 -0.981 6.894 1.00 87.69 120 THR A C 1
ATOM 926 O O . THR A 1 120 ? 8.693 -0.123 7.414 1.00 87.69 120 THR A O 1
ATOM 929 N N . THR A 1 121 ? 6.749 -0.728 6.446 1.00 88.12 121 THR A N 1
ATOM 930 C CA . THR A 1 121 ? 6.146 0.616 6.403 1.00 88.12 121 THR A CA 1
ATOM 931 C C . THR A 1 121 ? 6.279 1.342 7.741 1.00 88.12 121 THR A C 1
ATOM 933 O O . THR A 1 121 ? 5.940 0.799 8.800 1.00 88.12 121 THR A O 1
ATOM 936 N N . SER A 1 122 ? 6.775 2.572 7.722 1.00 88.69 122 SER A N 1
ATOM 937 C CA . SER A 1 122 ? 6.968 3.360 8.940 1.00 88.69 122 SER A CA 1
ATOM 938 C C . SER A 1 122 ? 5.649 3.946 9.470 1.00 88.69 122 SER A C 1
ATOM 940 O O . SER A 1 122 ? 4.639 4.030 8.767 1.00 88.69 122 SER A O 1
ATOM 942 N N . ASP A 1 123 ? 5.634 4.361 10.741 1.00 88.19 123 ASP A N 1
ATOM 943 C CA . ASP A 1 123 ? 4.466 5.020 11.344 1.00 88.19 123 ASP A CA 1
ATOM 944 C C . ASP A 1 123 ? 4.110 6.319 10.593 1.00 88.19 123 ASP A C 1
ATOM 946 O O . ASP A 1 123 ? 2.933 6.657 10.448 1.00 88.19 123 ASP A O 1
ATOM 950 N N . THR A 1 124 ? 5.121 7.031 10.086 1.00 88.75 124 THR A N 1
ATOM 951 C CA . THR A 1 124 ? 4.977 8.289 9.343 1.00 88.75 124 THR A CA 1
ATOM 952 C C . THR A 1 124 ? 4.421 8.070 7.940 1.00 88.75 124 THR A C 1
ATOM 954 O O . THR A 1 124 ? 3.518 8.805 7.543 1.00 88.75 124 THR A O 1
ATOM 957 N N . GLU A 1 125 ? 4.884 7.046 7.217 1.00 89.81 125 GLU A N 1
ATOM 958 C CA . GLU A 1 125 ? 4.335 6.647 5.909 1.00 89.81 125 GLU A CA 1
ATOM 959 C C . GLU A 1 125 ? 2.882 6.192 6.013 1.00 89.81 125 GLU A C 1
ATOM 961 O O . GLU A 1 125 ? 2.028 6.589 5.224 1.00 89.81 125 GLU A O 1
ATOM 966 N N . PHE A 1 126 ? 2.566 5.386 7.025 1.00 90.50 126 PHE A N 1
ATOM 967 C CA . PHE A 1 126 ? 1.189 4.962 7.242 1.00 90.50 126 PHE A CA 1
ATOM 968 C C . PHE A 1 126 ? 0.289 6.157 7.588 1.00 90.50 126 PHE A C 1
ATOM 970 O O . PHE A 1 126 ? -0.837 6.273 7.095 1.00 90.50 126 PHE A O 1
ATOM 977 N N . ALA A 1 127 ? 0.780 7.088 8.410 1.00 89.81 127 ALA A N 1
ATOM 978 C CA . ALA A 1 127 ? 0.056 8.308 8.743 1.00 89.81 127 ALA A CA 1
ATOM 979 C C . ALA A 1 127 ? -0.133 9.235 7.529 1.00 89.81 127 ALA A C 1
ATOM 981 O O . ALA A 1 127 ? -1.197 9.837 7.394 1.00 89.81 127 ALA A O 1
ATOM 982 N N . SER A 1 128 ? 0.856 9.363 6.641 1.00 89.44 128 SER A N 1
ATOM 983 C CA . SER A 1 128 ? 0.717 10.166 5.421 1.00 89.44 128 SER A CA 1
ATOM 984 C C . SER A 1 128 ? -0.268 9.518 4.444 1.00 89.44 128 SER A C 1
ATOM 986 O O . SER A 1 128 ? -1.214 10.180 4.015 1.00 89.44 128 SER A O 1
ATOM 988 N N . ALA A 1 129 ? -0.144 8.211 4.195 1.00 89.69 129 ALA A N 1
ATOM 989 C CA . ALA A 1 129 ? -1.037 7.462 3.315 1.00 89.69 129 ALA A CA 1
ATOM 990 C C . ALA A 1 129 ? -2.502 7.526 3.782 1.00 89.69 129 ALA A C 1
ATOM 992 O O . ALA A 1 129 ? -3.405 7.782 2.988 1.00 89.69 129 ALA A O 1
ATOM 993 N N . THR A 1 130 ? -2.756 7.365 5.083 1.00 90.69 130 THR A N 1
ATOM 994 C CA . THR A 1 130 ? -4.119 7.441 5.641 1.00 90.69 130 THR A CA 1
ATOM 995 C C . THR A 1 130 ? -4.712 8.850 5.621 1.00 90.69 130 THR A C 1
ATOM 997 O O . THR A 1 130 ? -5.923 8.989 5.444 1.00 90.69 130 THR A O 1
ATOM 1000 N N . LYS A 1 131 ? -3.891 9.904 5.748 1.00 88.75 131 LYS A N 1
ATOM 1001 C CA . LYS A 1 131 ? -4.342 11.299 5.586 1.00 88.75 131 LYS A CA 1
ATOM 1002 C C . LYS A 1 131 ? -4.792 11.579 4.152 1.00 88.75 131 LYS A C 1
ATOM 1004 O O . LYS A 1 131 ? -5.849 12.183 3.956 1.00 88.75 131 LYS A O 1
ATOM 1009 N N . SER A 1 132 ? -4.047 11.082 3.164 1.00 87.00 132 SER A N 1
ATOM 1010 C CA . SER A 1 132 ? -4.437 11.157 1.750 1.00 87.00 132 SER A CA 1
ATOM 1011 C C . SER A 1 132 ? -5.754 10.418 1.470 1.00 87.00 132 SER A C 1
ATOM 1013 O O . SER A 1 132 ? -6.527 10.842 0.618 1.00 87.00 132 SER A O 1
ATOM 1015 N N . LEU A 1 133 ? -6.069 9.373 2.246 1.00 87.19 133 LEU A N 1
ATOM 1016 C CA . LEU A 1 133 ? -7.312 8.591 2.155 1.00 87.19 133 LEU A CA 1
ATOM 1017 C C . LEU A 1 133 ? -8.477 9.132 3.012 1.00 87.19 133 LEU A C 1
ATOM 1019 O O . LEU A 1 133 ? -9.459 8.423 3.240 1.00 87.19 133 LEU A O 1
ATOM 1023 N N . SER A 1 134 ? -8.426 10.386 3.469 1.00 84.25 134 SER A N 1
ATOM 1024 C CA . SER A 1 134 ? -9.501 11.023 4.263 1.00 84.25 134 SER A CA 1
ATOM 1025 C C . SER A 1 134 ? -10.881 11.038 3.575 1.00 84.25 134 SER A C 1
ATOM 1027 O O . SER A 1 134 ? -11.930 11.099 4.224 1.00 84.25 134 SER A O 1
ATOM 1029 N N . ALA A 1 135 ? -10.908 10.927 2.248 1.00 84.69 135 ALA A N 1
ATOM 1030 C CA . ALA A 1 135 ? -12.133 10.744 1.481 1.00 84.69 135 ALA A CA 1
ATOM 1031 C C . ALA A 1 135 ? -12.816 9.392 1.752 1.00 84.69 135 ALA A C 1
ATOM 1033 O O . ALA A 1 135 ? -14.034 9.338 1.918 1.00 84.69 135 ALA A O 1
ATOM 1034 N N . LEU A 1 136 ? -12.018 8.326 1.830 1.00 85.62 136 LEU A N 1
ATOM 1035 C CA . LEU A 1 136 ? -12.441 6.924 1.906 1.00 85.62 136 LEU A CA 1
ATOM 1036 C C . LEU A 1 136 ? -12.557 6.413 3.348 1.00 85.62 136 LEU A C 1
ATOM 1038 O O . LEU A 1 136 ? -13.044 5.309 3.592 1.00 85.62 136 LEU A O 1
ATOM 1042 N N . GLY A 1 137 ? -12.127 7.212 4.322 1.00 87.50 137 GLY A N 1
ATOM 1043 C CA . GLY A 1 137 ? -12.125 6.819 5.720 1.00 87.50 137 GLY A CA 1
ATOM 1044 C C . GLY A 1 137 ? -12.003 7.983 6.690 1.00 87.50 137 GLY A C 1
ATOM 1045 O O . GLY A 1 137 ? -12.113 9.150 6.325 1.00 87.50 137 GLY A O 1
ATOM 1046 N N . LYS A 1 138 ? -11.799 7.646 7.960 1.00 90.19 138 LYS A N 1
ATOM 1047 C CA . LYS A 1 138 ? -11.504 8.579 9.046 1.00 90.19 138 LYS A CA 1
ATOM 1048 C C . LYS A 1 138 ? -10.327 8.038 9.846 1.00 90.19 138 LYS A C 1
ATOM 1050 O O . LYS A 1 138 ? -10.315 6.867 10.217 1.00 90.19 138 LYS A O 1
ATOM 1055 N N . VAL A 1 139 ? -9.358 8.896 10.138 1.00 90.94 139 VAL A N 1
ATOM 1056 C CA . VAL A 1 139 ? -8.264 8.573 11.059 1.00 90.94 139 VAL A CA 1
ATOM 1057 C C . VAL A 1 139 ? -8.690 8.953 12.473 1.00 90.94 139 VAL A C 1
ATOM 1059 O O . VAL A 1 139 ? -9.152 10.069 12.705 1.00 90.94 139 VAL A O 1
ATOM 1062 N N . VAL A 1 140 ? -8.534 8.028 13.414 1.00 89.62 140 VAL A N 1
ATOM 1063 C CA . VAL A 1 140 ? -8.838 8.218 14.834 1.00 89.62 140 VAL A CA 1
ATOM 1064 C C . VAL A 1 140 ? -7.634 7.776 15.658 1.00 89.62 140 VAL A C 1
ATOM 1066 O O . VAL A 1 140 ? -7.050 6.720 15.418 1.00 89.62 140 VAL A O 1
ATOM 1069 N N . SER A 1 141 ? -7.249 8.590 16.638 1.00 88.56 141 SER A N 1
ATOM 1070 C CA . SER A 1 141 ? -6.233 8.222 17.623 1.00 88.56 141 SER A CA 1
ATOM 1071 C C . SER A 1 141 ? -6.936 7.741 18.888 1.00 88.56 141 SER A C 1
ATOM 1073 O O . SER A 1 141 ? -7.663 8.506 19.518 1.00 88.56 141 SER A O 1
ATOM 1075 N N . VAL A 1 142 ? -6.748 6.471 19.249 1.00 87.94 142 VAL A N 1
ATOM 1076 C CA . VAL A 1 142 ? -7.409 5.851 20.406 1.00 87.94 142 VAL A CA 1
ATOM 1077 C C . VAL A 1 142 ? -6.380 5.521 21.475 1.00 87.94 142 VAL A C 1
ATOM 1079 O O . VAL A 1 142 ? -5.390 4.833 21.219 1.00 87.94 142 VAL A O 1
ATOM 1082 N N . ARG A 1 143 ? -6.617 5.967 22.712 1.00 85.62 143 ARG A N 1
ATOM 1083 C CA . ARG A 1 143 ? -5.812 5.545 23.862 1.00 85.62 143 ARG A CA 1
ATOM 1084 C C . ARG A 1 143 ? -6.382 4.254 24.442 1.00 85.62 143 ARG A C 1
ATOM 1086 O O . ARG A 1 143 ? -7.442 4.249 25.059 1.00 85.62 143 ARG A O 1
ATOM 1093 N N . VAL A 1 144 ? -5.656 3.161 24.244 1.00 83.38 144 VAL A N 1
ATOM 1094 C CA . VAL A 1 144 ? -6.029 1.841 24.762 1.00 83.38 144 VAL A CA 1
ATOM 1095 C C . VAL A 1 144 ? -5.566 1.716 26.219 1.00 83.38 144 VAL A C 1
ATOM 1097 O O . VAL A 1 144 ? -4.439 2.125 26.525 1.00 83.38 144 VAL A O 1
ATOM 1100 N N . PRO A 1 145 ? -6.380 1.143 27.127 1.00 80.62 145 PRO A N 1
ATOM 1101 C CA . PRO A 1 145 ? -5.952 0.860 28.494 1.00 80.62 145 PRO A CA 1
ATOM 1102 C C . PRO A 1 145 ? -4.629 0.087 28.525 1.00 80.62 145 PRO A C 1
ATOM 1104 O O . PRO A 1 145 ? -4.421 -0.826 27.728 1.00 80.62 145 PRO A O 1
ATOM 1107 N N . ARG A 1 146 ? -3.741 0.444 29.462 1.00 80.56 146 ARG A N 1
ATOM 1108 C CA . ARG A 1 146 ? -2.402 -0.155 29.651 1.00 80.56 146 ARG A CA 1
ATOM 1109 C C . ARG A 1 146 ? -1.395 0.094 28.513 1.00 80.56 146 ARG A C 1
ATOM 1111 O O . ARG A 1 146 ? -0.245 -0.314 28.642 1.00 80.56 146 ARG A O 1
ATOM 1118 N N . SER A 1 147 ? -1.767 0.808 27.446 1.00 80.69 147 SER A N 1
ATOM 1119 C CA . SER A 1 147 ? -0.805 1.312 26.461 1.00 80.69 147 SER A CA 1
ATOM 1120 C C . SER A 1 147 ? -0.253 2.672 26.887 1.00 80.69 147 SER A C 1
ATOM 1122 O O . SER A 1 147 ? -1.000 3.573 27.279 1.00 80.69 147 SER A O 1
ATOM 1124 N N . ARG A 1 148 ? 1.067 2.849 26.759 1.00 79.25 148 ARG A N 1
ATOM 1125 C CA . ARG A 1 148 ? 1.722 4.152 26.956 1.00 79.25 148 ARG A CA 1
ATOM 1126 C C . ARG A 1 148 ? 1.488 5.105 25.777 1.00 79.25 148 ARG A C 1
ATOM 1128 O O . ARG A 1 148 ? 1.483 6.313 25.979 1.00 79.25 148 ARG A O 1
ATOM 1135 N N . LYS A 1 149 ? 1.276 4.571 24.56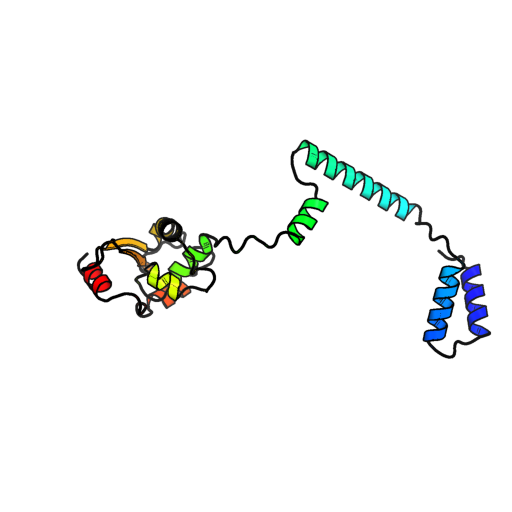6 1.00 83.38 149 LYS A N 1
ATOM 1136 C CA . LYS A 1 149 ? 1.071 5.340 23.326 1.00 83.38 149 LYS A CA 1
ATOM 1137 C C . LYS A 1 149 ? -0.368 5.205 22.823 1.00 83.38 149 LYS A C 1
ATOM 1139 O O . LYS A 1 149 ? -0.973 4.135 22.945 1.00 83.38 149 LYS A O 1
ATOM 1144 N N . SER A 1 150 ? -0.918 6.275 22.253 1.00 84.44 150 SER A N 1
ATOM 1145 C CA . SER A 1 150 ? -2.166 6.188 21.495 1.00 84.44 150 SER A CA 1
ATOM 1146 C C . SER A 1 150 ? -1.948 5.368 20.223 1.00 84.44 150 SER A C 1
ATOM 1148 O O . SER A 1 150 ? -0.875 5.375 19.622 1.00 84.44 150 SER A O 1
ATOM 1150 N N . THR A 1 151 ? -2.962 4.598 19.847 1.00 86.25 151 THR A N 1
ATOM 1151 C CA . THR A 1 151 ? -2.950 3.767 18.646 1.00 86.25 151 THR A CA 1
ATOM 1152 C C . THR A 1 151 ? -3.640 4.527 17.525 1.00 86.25 151 THR A C 1
ATOM 1154 O O . THR A 1 151 ? -4.782 4.959 17.683 1.00 86.25 151 THR A O 1
ATOM 1157 N N . PHE A 1 152 ? -2.951 4.684 16.396 1.00 89.00 152 PHE A N 1
ATOM 1158 C CA . PHE A 1 152 ? -3.543 5.234 15.181 1.00 89.00 152 PHE A CA 1
ATOM 1159 C C . PHE A 1 152 ? -4.389 4.170 14.490 1.00 89.00 152 PHE A C 1
ATOM 1161 O O . PHE A 1 152 ? -3.910 3.079 14.166 1.00 89.00 152 PHE A O 1
ATOM 1168 N N . VAL A 1 153 ? -5.658 4.502 14.284 1.00 91.31 153 VAL A N 1
ATOM 1169 C CA . VAL A 1 153 ? -6.653 3.638 13.665 1.00 91.31 153 VAL A CA 1
ATOM 1170 C C . VAL A 1 153 ? -7.217 4.345 12.443 1.00 91.31 153 VAL A C 1
ATOM 1172 O O . VAL A 1 153 ? -7.641 5.496 12.522 1.00 91.31 153 VAL A O 1
ATOM 1175 N N . PHE A 1 154 ? -7.253 3.646 11.315 1.00 93.00 154 PHE A N 1
ATOM 1176 C CA . PHE A 1 154 ? -7.977 4.081 10.131 1.00 93.00 154 PHE A CA 1
ATOM 1177 C C . PHE A 1 154 ? -9.300 3.318 10.037 1.00 93.00 154 PHE A C 1
ATOM 1179 O O . PHE A 1 154 ? -9.323 2.086 10.007 1.00 93.00 154 PHE A O 1
ATOM 1186 N N . LEU A 1 155 ? -10.403 4.060 10.020 1.00 91.69 155 LEU A N 1
ATOM 1187 C CA . LEU A 1 155 ? -11.758 3.546 9.868 1.00 91.69 155 LEU A CA 1
ATOM 1188 C C . LEU A 1 155 ? -12.210 3.744 8.431 1.00 91.69 155 LEU A C 1
ATOM 1190 O O . LEU A 1 155 ? -12.283 4.874 7.952 1.00 91.69 155 LEU A O 1
ATOM 1194 N N . LYS A 1 156 ? -12.552 2.655 7.753 1.00 91.81 156 LYS A N 1
ATOM 1195 C CA . LYS A 1 156 ? -13.105 2.705 6.401 1.00 91.81 156 LYS A CA 1
ATOM 1196 C C . LYS A 1 156 ? -14.540 3.228 6.430 1.00 91.81 156 LYS A C 1
ATOM 1198 O O . LYS A 1 156 ? -15.337 2.806 7.271 1.00 91.81 156 LYS A O 1
ATOM 1203 N N . LYS A 1 157 ? -14.878 4.115 5.494 1.00 87.69 157 LYS A N 1
ATOM 1204 C CA . LYS A 1 157 ? -16.270 4.491 5.213 1.00 87.69 157 LYS A CA 1
ATOM 1205 C C . LYS A 1 157 ? -16.933 3.417 4.360 1.00 87.69 157 LYS A C 1
ATOM 1207 O O . LYS A 1 157 ? -16.259 2.620 3.713 1.00 87.69 157 LYS A O 1
ATOM 1212 N N . ASP A 1 158 ? -18.259 3.399 4.377 1.00 83.81 158 ASP A N 1
ATOM 1213 C CA . ASP A 1 158 ? -19.017 2.526 3.491 1.00 83.81 158 ASP A CA 1
ATOM 1214 C C . ASP A 1 158 ? -18.871 2.982 2.031 1.00 83.81 158 ASP A C 1
ATOM 1216 O O . ASP A 1 158 ? -18.892 4.177 1.735 1.00 83.81 158 ASP A O 1
ATOM 1220 N N . ALA A 1 159 ? -18.760 2.020 1.118 1.00 79.69 159 ALA A N 1
ATOM 1221 C CA . ALA A 1 159 ? -18.585 2.243 -0.313 1.00 79.69 159 ALA A CA 1
ATOM 1222 C C . ALA A 1 159 ? -19.757 3.018 -0.942 1.00 79.69 159 ALA A C 1
ATOM 1224 O O . ALA A 1 159 ? -19.587 3.659 -1.977 1.00 79.69 159 ALA A O 1
ATOM 1225 N N . GLY A 1 160 ? -20.950 2.947 -0.340 1.00 73.38 160 GLY A N 1
ATOM 1226 C CA . GLY A 1 160 ? -22.134 3.695 -0.775 1.00 73.38 160 GLY A CA 1
ATOM 1227 C C . GLY A 1 160 ? -22.061 5.200 -0.501 1.00 73.38 160 GLY A C 1
ATOM 1228 O O . GLY A 1 160 ? -22.690 5.973 -1.211 1.00 73.38 160 GLY A O 1
ATOM 1229 N N . LEU A 1 161 ? -21.261 5.619 0.484 1.00 72.19 161 LEU A N 1
ATOM 1230 C CA . LEU A 1 161 ? -21.121 7.019 0.906 1.00 72.19 161 LEU A CA 1
ATOM 1231 C C . LEU A 1 161 ? -19.911 7.719 0.260 1.00 72.19 161 LEU A C 1
ATOM 1233 O O . LEU A 1 161 ? -19.622 8.878 0.560 1.00 72.19 161 LEU A O 1
ATOM 1237 N N . VAL A 1 162 ? -19.175 7.009 -0.598 1.00 75.25 162 VAL A N 1
ATOM 1238 C CA . VAL A 1 162 ? -17.966 7.499 -1.265 1.00 75.25 162 VAL A CA 1
ATOM 1239 C C . VAL A 1 162 ? -18.307 7.999 -2.670 1.00 75.25 162 VAL A C 1
ATOM 1241 O O . VAL A 1 162 ? -18.876 7.268 -3.478 1.00 75.25 162 VAL A O 1
ATOM 1244 N N . VAL A 1 163 ? -17.896 9.233 -2.977 1.00 70.50 163 VAL A N 1
ATOM 1245 C CA . VAL A 1 163 ? -18.009 9.842 -4.316 1.00 70.50 163 VAL A CA 1
ATOM 1246 C C . VAL A 1 163 ? -17.102 9.107 -5.315 1.00 70.50 163 VAL A C 1
ATOM 1248 O O . VAL A 1 163 ? -15.938 8.852 -5.008 1.00 70.50 163 VAL A O 1
ATOM 1251 N N . GLN A 1 164 ? -17.625 8.781 -6.504 1.00 62.34 164 GLN A N 1
ATOM 1252 C CA . GLN A 1 164 ? -16.956 7.958 -7.528 1.00 62.34 164 GLN A CA 1
ATOM 1253 C C . GLN A 1 164 ? -15.612 8.519 -8.041 1.00 62.34 164 GLN A C 1
ATOM 1255 O O . GLN A 1 164 ? -14.764 7.736 -8.447 1.00 62.34 164 GLN A O 1
ATOM 1260 N N . ASP A 1 165 ? -15.350 9.820 -7.930 1.00 63.56 165 ASP A N 1
ATOM 1261 C CA . ASP A 1 165 ? -14.081 10.415 -8.393 1.00 63.56 165 ASP A CA 1
ATOM 1262 C C . ASP A 1 165 ? -12.908 10.264 -7.412 1.00 63.56 165 ASP A C 1
ATOM 1264 O O . ASP A 1 165 ? -11.803 10.730 -7.674 1.00 63.56 165 ASP A O 1
ATOM 1268 N N . LYS A 1 166 ? -13.128 9.650 -6.242 1.00 70.81 166 LYS A N 1
ATOM 1269 C CA . LYS A 1 166 ? -12.114 9.576 -5.172 1.00 70.81 166 LYS A CA 1
ATOM 1270 C C . LYS A 1 166 ? -11.448 8.209 -5.030 1.00 70.81 166 LYS A C 1
ATOM 1272 O O . LYS A 1 166 ? -10.717 7.991 -4.063 1.00 70.81 166 LYS A O 1
ATOM 1277 N N . TRP A 1 167 ? -11.718 7.285 -5.948 1.00 72.06 167 TRP A N 1
ATOM 1278 C CA . TRP A 1 167 ? -11.087 5.967 -5.957 1.00 72.06 167 TRP A CA 1
ATOM 1279 C C . TRP A 1 167 ? -9.685 6.049 -6.562 1.00 72.06 167 TRP A C 1
ATOM 1281 O O . TRP A 1 167 ? -9.447 6.774 -7.525 1.00 72.06 167 TRP A O 1
ATOM 1291 N N . THR A 1 168 ? -8.740 5.306 -5.989 1.00 67.75 168 THR A N 1
ATOM 1292 C CA . THR A 1 168 ? -7.427 5.115 -6.606 1.00 67.75 168 THR A CA 1
ATOM 1293 C C . THR A 1 168 ? -7.565 4.200 -7.823 1.00 67.75 168 THR A C 1
ATOM 1295 O O . THR A 1 168 ? -8.391 3.290 -7.826 1.00 67.75 168 THR A O 1
ATOM 1298 N N . SER A 1 169 ? -6.733 4.409 -8.848 1.00 66.62 169 SER A N 1
ATOM 1299 C CA . SER A 1 169 ? -6.754 3.636 -10.105 1.00 66.62 169 SER A CA 1
ATOM 1300 C C . SER A 1 169 ? -6.624 2.119 -9.913 1.00 66.62 169 SER A C 1
ATOM 1302 O O . SER A 1 169 ? -7.034 1.350 -10.773 1.00 66.62 169 SER A O 1
ATOM 1304 N N . GLU A 1 170 ? -6.065 1.686 -8.783 1.00 75.06 170 GLU A N 1
ATOM 1305 C CA . GLU A 1 170 ? -5.784 0.284 -8.463 1.00 75.06 170 GLU A CA 1
ATOM 1306 C C . GLU A 1 170 ? -6.918 -0.430 -7.706 1.00 75.06 170 GLU A C 1
ATOM 1308 O O . GLU A 1 170 ? -6.902 -1.655 -7.611 1.00 75.06 170 GLU A O 1
ATOM 1313 N N . VAL A 1 171 ? -7.888 0.296 -7.129 1.00 81.31 171 VAL A N 1
ATOM 1314 C CA . VAL A 1 171 ? -8.911 -0.302 -6.252 1.00 81.31 171 VAL A CA 1
ATOM 1315 C C . VAL A 1 171 ? -10.316 0.053 -6.718 1.00 81.31 171 VAL A C 1
ATOM 1317 O O . VAL A 1 171 ? -10.802 1.166 -6.524 1.00 81.31 171 VAL A O 1
ATOM 1320 N N . THR A 1 172 ? -11.018 -0.943 -7.256 1.00 85.69 172 THR A N 1
ATOM 1321 C CA . THR A 1 172 ? -12.428 -0.818 -7.638 1.00 85.69 172 THR A CA 1
ATOM 1322 C C . THR A 1 172 ? -13.349 -0.849 -6.414 1.00 85.69 172 THR A C 1
ATOM 1324 O O . THR A 1 172 ? -13.080 -1.526 -5.413 1.00 85.69 172 THR A O 1
ATOM 1327 N N . LYS A 1 173 ? -14.503 -0.179 -6.523 1.00 83.94 173 LYS A N 1
ATOM 1328 C CA . LYS A 1 173 ? -15.565 -0.161 -5.504 1.00 83.94 173 LYS A CA 1
ATOM 1329 C C . LYS A 1 173 ? -15.974 -1.565 -5.034 1.00 83.94 173 LYS A C 1
ATOM 1331 O O . LYS A 1 173 ? -16.179 -1.769 -3.837 1.00 83.94 173 LYS A O 1
ATOM 1336 N N . ASP A 1 174 ? -16.045 -2.533 -5.945 1.00 86.81 174 ASP A N 1
ATOM 1337 C CA . ASP A 1 174 ? -16.460 -3.906 -5.634 1.00 86.81 174 ASP A CA 1
ATOM 1338 C C . ASP A 1 174 ? -15.424 -4.650 -4.790 1.00 86.81 174 ASP A C 1
ATOM 1340 O O . ASP A 1 174 ? -15.773 -5.295 -3.797 1.00 86.81 174 ASP A O 1
ATOM 1344 N N . MET A 1 175 ? -14.137 -4.493 -5.121 1.00 88.88 175 MET A N 1
ATOM 1345 C CA . MET A 1 175 ? -13.040 -5.057 -4.330 1.00 88.88 175 MET A CA 1
ATOM 1346 C C . MET A 1 175 ? -13.061 -4.492 -2.911 1.00 88.88 175 MET A C 1
ATOM 1348 O O . MET A 1 175 ? -12.984 -5.242 -1.937 1.00 88.88 175 MET A O 1
ATOM 1352 N N . PHE A 1 176 ? -13.233 -3.175 -2.787 1.00 88.69 176 PHE A N 1
ATOM 1353 C CA . PHE A 1 176 ? -13.334 -2.519 -1.492 1.00 88.69 176 PHE A CA 1
ATOM 1354 C C . PHE A 1 176 ? -14.558 -2.991 -0.700 1.00 88.69 176 PHE A C 1
ATOM 1356 O O . PHE A 1 176 ? -14.421 -3.349 0.467 1.00 88.69 176 PHE A O 1
ATOM 1363 N N . SER A 1 177 ? -15.744 -3.049 -1.316 1.00 88.75 177 SER A N 1
ATOM 1364 C CA . SER A 1 177 ? -16.975 -3.492 -0.643 1.00 88.75 177 SER A CA 1
ATOM 1365 C C . SER A 1 177 ? -16.879 -4.948 -0.178 1.00 88.75 177 SER A C 1
ATOM 1367 O O . SER A 1 177 ? -17.285 -5.275 0.940 1.00 88.75 177 SER A O 1
ATOM 1369 N N . SER A 1 178 ? -16.276 -5.816 -0.995 1.00 90.50 178 SER A N 1
ATOM 1370 C CA . SER A 1 178 ? -16.015 -7.214 -0.644 1.00 90.50 178 SER A CA 1
ATOM 1371 C C . SER A 1 178 ? -15.113 -7.325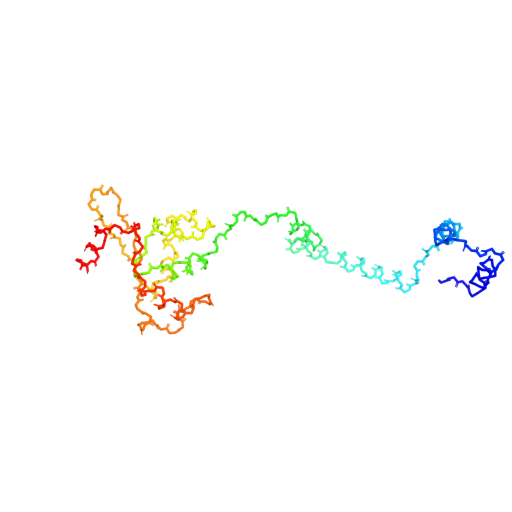 0.587 1.00 90.50 178 SER A C 1
ATOM 1373 O O . SER A 1 178 ? -15.438 -8.039 1.535 1.00 90.50 178 SER A O 1
ATOM 1375 N N . GLN A 1 179 ? -14.015 -6.564 0.629 1.00 90.12 179 GLN A N 1
ATOM 1376 C CA . GLN A 1 179 ? -13.100 -6.561 1.774 1.00 90.12 179 GLN A CA 1
ATOM 1377 C C . GLN A 1 179 ? -13.715 -5.898 3.012 1.00 90.12 179 GLN A C 1
ATOM 1379 O O . GLN A 1 179 ? -13.498 -6.366 4.127 1.00 90.12 179 GLN A O 1
ATOM 1384 N N . TYR A 1 180 ? -14.530 -4.859 2.832 1.00 89.56 180 TYR A N 1
ATOM 1385 C CA . TYR A 1 180 ? -15.213 -4.147 3.912 1.00 89.56 180 TYR A CA 1
ATOM 1386 C C . TYR A 1 180 ? -16.184 -5.046 4.692 1.00 89.56 180 TYR A C 1
ATOM 1388 O O . TYR A 1 180 ? -16.292 -4.925 5.913 1.00 89.56 180 TYR A O 1
ATOM 1396 N N . LYS A 1 181 ? -16.866 -5.968 4.000 1.00 89.94 181 LYS A N 1
ATOM 1397 C CA . LYS A 1 181 ? -17.814 -6.925 4.599 1.00 89.94 181 LYS A CA 1
ATOM 1398 C C . LYS A 1 181 ? -17.139 -8.052 5.388 1.00 89.94 181 LYS A C 1
ATOM 1400 O O . LYS A 1 181 ? -17.819 -8.750 6.136 1.00 89.94 181 LYS A O 1
ATOM 1405 N N . LYS A 1 182 ? -15.826 -8.251 5.234 1.00 91.75 182 LYS A N 1
ATOM 1406 C CA . LYS A 1 182 ? -15.091 -9.298 5.958 1.00 91.75 182 LYS A CA 1
ATOM 1407 C C . LYS A 1 182 ? -14.986 -8.983 7.454 1.00 91.75 182 LYS A C 1
ATOM 1409 O O . LYS A 1 182 ? -15.007 -7.812 7.843 1.00 91.75 182 LYS A O 1
ATOM 1414 N N . PRO A 1 183 ? -14.843 -10.011 8.310 1.00 89.56 183 PRO A N 1
ATOM 1415 C CA . PRO A 1 183 ? -14.614 -9.794 9.729 1.00 89.56 183 PRO A CA 1
ATOM 1416 C C . PRO A 1 183 ? -13.314 -9.020 9.966 1.00 89.56 183 PRO A C 1
ATOM 1418 O O . PRO A 1 183 ? -12.334 -9.149 9.229 1.00 89.56 183 PRO A O 1
ATOM 1421 N N . THR A 1 184 ? -13.309 -8.222 11.031 1.00 88.88 184 THR A N 1
ATOM 1422 C CA . THR A 1 184 ? -12.133 -7.475 11.479 1.00 88.88 184 THR A CA 1
ATOM 1423 C C . THR A 1 184 ? -10.969 -8.424 11.771 1.00 88.88 184 THR A C 1
ATOM 1425 O O . THR A 1 184 ? -11.148 -9.462 12.408 1.00 88.88 184 THR A O 1
ATOM 1428 N N . HIS A 1 185 ? -9.763 -8.049 11.342 1.00 90.44 185 HIS A N 1
ATOM 1429 C CA . HIS A 1 185 ? -8.562 -8.864 11.514 1.00 90.44 185 HIS A CA 1
ATOM 1430 C C . HIS A 1 185 ? -8.271 -9.213 12.988 1.00 90.44 185 HIS A C 1
ATOM 1432 O O . HIS A 1 185 ? -8.401 -8.372 13.880 1.00 90.44 185 HIS A O 1
ATOM 1438 N N . CYS A 1 186 ? -7.788 -10.434 13.245 1.00 87.69 186 CYS A N 1
ATOM 1439 C CA . CYS A 1 186 ? -7.583 -10.987 14.594 1.00 87.69 186 CYS A CA 1
ATOM 1440 C C . CYS A 1 186 ? -6.578 -10.208 15.462 1.00 87.69 186 CYS A C 1
ATOM 1442 O O . CYS A 1 186 ? -6.638 -10.254 16.686 1.00 87.69 186 CYS A O 1
ATOM 1444 N N . LYS A 1 187 ? -5.654 -9.463 14.842 1.00 87.88 187 LYS A N 1
ATOM 1445 C CA . LYS A 1 187 ? -4.687 -8.600 15.552 1.00 87.88 187 LYS A CA 1
ATOM 1446 C C . LYS A 1 187 ? -5.282 -7.286 16.066 1.00 87.88 187 LYS A C 1
ATOM 1448 O O . LYS A 1 187 ? -4.577 -6.521 16.718 1.00 87.88 187 LYS A O 1
ATOM 1453 N N . ILE A 1 188 ? -6.550 -7.007 15.778 1.00 89.19 188 ILE A N 1
ATOM 1454 C CA . ILE A 1 188 ? -7.252 -5.837 16.303 1.00 89.19 188 ILE A CA 1
ATOM 1455 C C . ILE A 1 188 ? -7.940 -6.257 17.600 1.00 89.19 188 ILE A C 1
ATOM 1457 O O . ILE A 1 188 ? -8.893 -7.037 17.584 1.00 89.19 188 ILE A O 1
ATOM 1461 N N . SER A 1 189 ? -7.428 -5.750 18.722 1.00 87.06 189 SER A N 1
ATOM 1462 C CA . SER A 1 189 ? -7.900 -6.116 20.056 1.00 87.06 189 SER A CA 1
ATOM 1463 C C . SER A 1 189 ? -9.301 -5.581 20.346 1.00 87.06 189 SER A C 1
ATOM 1465 O O . SER A 1 189 ? -9.708 -4.533 19.838 1.00 87.06 189 SER A O 1
ATOM 1467 N N . ASP A 1 190 ? -10.029 -6.273 21.218 1.00 86.12 190 ASP A N 1
ATOM 1468 C CA . ASP A 1 190 ? -11.394 -5.881 21.576 1.00 86.12 190 ASP A CA 1
ATOM 1469 C C . ASP A 1 190 ? -11.444 -4.558 22.342 1.00 86.12 190 ASP A C 1
ATOM 1471 O O . ASP A 1 190 ? -12.381 -3.790 22.158 1.00 86.12 190 ASP A O 1
ATOM 1475 N N . ASN A 1 191 ? -10.384 -4.207 23.079 1.00 85.88 191 ASN A N 1
ATOM 1476 C CA . ASN A 1 191 ? -10.265 -2.893 23.716 1.00 85.88 191 ASN A CA 1
ATOM 1477 C C . ASN A 1 191 ? -10.300 -1.744 22.693 1.00 85.88 191 ASN A C 1
ATOM 1479 O O . ASN A 1 191 ? -10.852 -0.683 22.976 1.00 85.88 191 ASN A O 1
ATOM 1483 N N . ILE A 1 192 ? -9.694 -1.940 21.513 1.00 85.94 192 ILE A N 1
ATOM 1484 C CA . ILE A 1 192 ? -9.746 -0.950 20.429 1.00 85.94 192 ILE A CA 1
ATOM 1485 C C . ILE A 1 192 ? -11.169 -0.883 19.878 1.00 85.94 192 ILE A C 1
ATOM 1487 O O . ILE A 1 192 ? -11.695 0.209 19.704 1.00 85.94 192 ILE A O 1
ATOM 1491 N N . LYS A 1 193 ? -11.810 -2.035 19.645 1.00 86.19 193 LYS A N 1
ATOM 1492 C CA . LYS A 1 193 ? -13.185 -2.092 19.127 1.00 86.19 193 LYS A CA 1
ATOM 1493 C C . LYS A 1 193 ? -14.176 -1.409 20.071 1.00 86.19 193 LYS A C 1
ATOM 1495 O O . LYS A 1 193 ? -14.940 -0.574 19.612 1.00 86.19 193 LYS A O 1
ATOM 1500 N N . GLN A 1 194 ? -14.121 -1.707 21.369 1.00 85.81 194 GLN A N 1
ATOM 1501 C CA . GLN A 1 194 ? -14.979 -1.091 22.388 1.00 85.81 194 GLN A CA 1
ATOM 1502 C C . GLN A 1 194 ? -14.805 0.428 22.412 1.00 85.81 194 GLN A C 1
ATOM 1504 O O . GLN A 1 194 ? -15.777 1.163 22.301 1.00 85.81 194 GLN A O 1
ATOM 1509 N N . LYS A 1 195 ? -13.556 0.913 22.424 1.00 83.44 195 LYS A N 1
ATOM 1510 C CA . LYS A 1 195 ? -13.290 2.357 22.414 1.00 83.44 195 LYS A CA 1
ATOM 1511 C C . LYS A 1 195 ? -13.758 3.084 21.159 1.00 83.44 195 LYS A C 1
ATOM 1513 O O . LYS A 1 195 ? -13.949 4.290 21.219 1.00 83.44 195 LYS A O 1
ATOM 1518 N N . LEU A 1 196 ? -13.899 2.378 20.042 1.00 84.06 196 LEU A N 1
ATOM 1519 C CA . LEU A 1 196 ? -14.422 2.938 18.798 1.00 84.06 196 LEU A CA 1
ATOM 1520 C C . LEU A 1 196 ? -15.953 2.928 18.738 1.00 84.06 196 LEU A C 1
ATOM 1522 O O . LEU A 1 196 ? -16.505 3.662 17.932 1.00 84.06 196 LEU A O 1
ATOM 1526 N N . VAL A 1 197 ? -16.622 2.094 19.540 1.00 78.81 197 VAL A N 1
ATOM 1527 C CA . VAL A 1 197 ? -18.087 2.115 19.703 1.00 78.81 197 VAL A CA 1
ATOM 1528 C C . VAL A 1 197 ? -18.507 3.254 20.634 1.00 78.81 197 VAL A C 1
ATOM 1530 O O . VAL A 1 197 ? -19.548 3.861 20.415 1.00 78.81 197 VAL A O 1
ATOM 1533 N N . ASP A 1 198 ? -17.676 3.572 21.628 1.00 65.56 198 ASP A N 1
ATOM 1534 C CA . ASP A 1 198 ? -17.902 4.670 22.579 1.00 65.56 198 ASP A CA 1
ATOM 1535 C C . ASP A 1 198 ? -17.650 6.083 21.988 1.00 65.56 198 ASP A C 1
ATOM 1537 O O . ASP A 1 198 ? -17.748 7.071 22.717 1.00 65.56 198 ASP A O 1
ATOM 1541 N N . MET A 1 199 ? -17.256 6.193 20.711 1.00 60.94 199 MET A N 1
ATOM 1542 C CA . MET A 1 199 ? -16.849 7.436 20.023 1.00 60.94 199 MET A CA 1
ATOM 1543 C C . MET A 1 199 ? -17.844 7.868 18.952 1.00 60.94 199 MET A C 1
ATOM 1545 O O . MET A 1 199 ? -18.007 9.100 18.802 1.00 60.94 199 MET A O 1
#

Radius of gyration: 34.16 Å; chains: 1; bounding box: 65×58×91 Å

Foldseek 3Di:
DDDPVRVVVVVVVCVVDPDPDPVSVVVVVVVVVVPDDPPDDDPVRVVVVVVVVVVQVVQCVVCVVVVHDRPVVVVVCVVVDPPPLDPPPLLNLLQLQLLAAAFKDFLVLSLVPDDVSCVPPDPVSNVVSLVLCVQQWDWDFADFPPDPGTTIMTGGDQLVSHDPVSDDPNDDSVSSNVRHPGDDGPPQDVSNVVRVVVD

Sequence (199 aa):
MPSVASSQEARLRLMDNPASSFIDVFSSLNELLRISTDFTFSEEAQKAFQDMEEQCIEEINDAITNGLSPPFIADVAASAYDPPLYSQSVKDIQSAILLFPGKIVTLLAFKVSSPRLLRTTSDTEFASATKSLSALGKVVSVRVPRSRKSTFVFLKKDAGLVVQDKWTSEVTKDMFSSQYKKPTHCKISDNIKQKLVDM